Protein AF-A0A6C0LWS4-F1 (afdb_monomer)

Mean predicted aligned error: 14.61 Å

pLDDT: mean 80.43, std 16.66, range [36.34, 97.62]

Nearest PDB structures (foldseek):
  2x1g-ass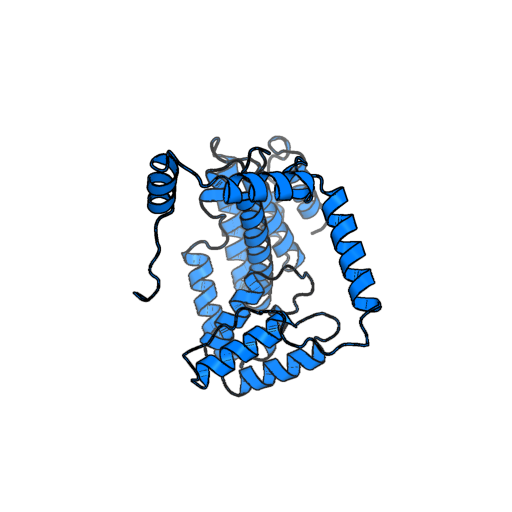embly2_G  TM=4.710E-01  e=1.062E+00  Drosophila melanogaster
  5fur-assembly1_J  TM=4.228E-01  e=1.503E+00  Homo sapiens
  8whj-assembly1_A  TM=4.059E-01  e=3.159E+00  Homo sapiens
  2xwu-assembly1_B  TM=3.149E-01  e=1.116E+00  Homo sapiens

Organism: NCBI:txid1070528

Secondary structure (DSSP, 8-state):
--TT-----HHHHHHHHHT-----HHHHHHHHHHHHH-GGGTS---HHHHHHHHHHHHHHHHH--S-----------------HHHHHHHHHHHHHHH--TTTHHHHHHHHHHHHHH--SHHHHHHHHHHHHH---TT-TTGGGGGGS-HHHHHHHHHHHHHHHHHTTTTSPPHHHHHS-TTS-SS-HHHHHHHHHHHHHHHHHHHHHHHH-GGGHHHHHHHHHHHHHHHHT-TTS-THHHHHHHHHHHHHHHHS--HHHHHHHHTS-GGGS-HHHHHHHHHHHHH-

Radius of gyration: 26.63 Å; Cα contacts (8 Å, |Δi|>4): 154; chains: 1; bounding box: 54×74×65 Å

Structure (mmCIF, N/CA/C/O backbone):
data_AF-A0A6C0LWS4-F1
#
_entry.id   AF-A0A6C0LWS4-F1
#
loop_
_atom_site.group_PDB
_atom_site.id
_atom_site.type_symbol
_atom_site.label_atom_id
_atom_site.label_alt_id
_atom_site.label_comp_id
_atom_site.label_asym_id
_atom_site.label_entity_id
_atom_site.label_seq_id
_atom_site.pdbx_PDB_ins_code
_atom_site.Cartn_x
_atom_site.Cartn_y
_atom_site.Cartn_z
_atom_site.occupancy
_atom_site.B_iso_or_equiv
_atom_site.auth_seq_id
_atom_site.auth_comp_id
_atom_site.auth_asym_id
_atom_site.auth_atom_id
_atom_site.pdbx_PDB_model_num
ATOM 1 N N . MET A 1 1 ? 28.295 12.069 -0.844 1.00 36.34 1 MET A N 1
ATOM 2 C CA . MET A 1 1 ? 27.896 13.451 -0.515 1.00 36.34 1 MET A CA 1
ATOM 3 C C . MET A 1 1 ? 28.370 14.307 -1.673 1.00 36.34 1 MET A C 1
ATOM 5 O O . MET A 1 1 ? 29.566 14.350 -1.913 1.00 36.34 1 MET A O 1
ATOM 9 N N . ASP A 1 2 ? 27.444 14.826 -2.479 1.00 37.41 2 ASP A N 1
ATOM 10 C CA . ASP A 1 2 ? 27.763 15.564 -3.707 1.00 37.41 2 ASP A CA 1
ATOM 11 C C . ASP A 1 2 ? 28.068 17.036 -3.395 1.00 37.41 2 ASP A C 1
ATOM 13 O O . ASP A 1 2 ? 27.168 17.875 -3.331 1.00 37.41 2 ASP A O 1
ATOM 17 N N . ASP A 1 3 ? 29.353 17.361 -3.262 1.00 47.09 3 ASP A N 1
ATOM 18 C CA . ASP A 1 3 ? 29.882 18.722 -3.068 1.00 47.09 3 ASP A CA 1
ATOM 19 C C . ASP A 1 3 ? 29.901 19.570 -4.361 1.00 47.09 3 ASP A C 1
ATOM 21 O O . ASP A 1 3 ? 30.793 20.384 -4.588 1.00 47.09 3 ASP A O 1
ATOM 25 N N . LYS A 1 4 ? 28.915 19.405 -5.253 1.00 51.88 4 LYS A N 1
ATOM 26 C CA . LYS A 1 4 ? 28.850 20.146 -6.534 1.00 51.88 4 LYS A CA 1
ATOM 27 C C . LYS A 1 4 ? 27.722 21.168 -6.636 1.00 51.88 4 LYS A C 1
ATOM 29 O O . LYS A 1 4 ? 27.503 21.728 -7.708 1.00 51.88 4 LYS A O 1
ATOM 34 N N . VAL A 1 5 ? 27.024 21.462 -5.540 1.00 42.59 5 VAL A N 1
ATOM 35 C CA . VAL A 1 5 ? 26.003 22.519 -5.512 1.00 42.59 5 VAL A CA 1
ATOM 36 C C . VAL A 1 5 ? 26.388 23.575 -4.484 1.00 42.59 5 VAL A C 1
ATOM 38 O O . VAL A 1 5 ? 26.171 23.402 -3.287 1.00 42.59 5 VAL A O 1
ATOM 41 N N . ILE A 1 6 ? 26.926 24.701 -4.959 1.00 52.12 6 ILE A N 1
ATOM 42 C CA . ILE A 1 6 ? 27.143 25.886 -4.122 1.00 52.12 6 ILE A CA 1
ATOM 43 C C . ILE A 1 6 ? 25.769 26.485 -3.807 1.00 52.12 6 ILE A C 1
ATOM 45 O O . ILE A 1 6 ? 25.168 27.184 -4.623 1.00 52.12 6 ILE A O 1
ATOM 49 N N . LYS A 1 7 ? 25.245 26.192 -2.615 1.00 49.97 7 LYS A N 1
ATOM 50 C CA . LYS A 1 7 ? 24.035 26.833 -2.094 1.00 49.97 7 LYS A CA 1
ATOM 51 C C . LYS A 1 7 ? 24.410 28.198 -1.523 1.00 49.97 7 LYS A C 1
ATOM 53 O O . LYS A 1 7 ? 24.936 28.291 -0.419 1.00 49.97 7 LYS A O 1
ATOM 58 N N . ILE A 1 8 ? 24.137 29.265 -2.270 1.00 58.41 8 ILE A N 1
ATOM 59 C CA . ILE A 1 8 ? 24.268 30.631 -1.750 1.00 58.41 8 ILE A CA 1
ATOM 60 C C . ILE A 1 8 ? 23.041 30.921 -0.883 1.00 58.41 8 ILE A C 1
ATOM 62 O O . ILE A 1 8 ? 21.908 30.887 -1.363 1.00 58.41 8 ILE A O 1
ATOM 66 N N . HIS A 1 9 ? 23.265 31.183 0.402 1.00 60.44 9 HIS A N 1
ATOM 67 C CA . HIS A 1 9 ? 22.193 31.426 1.361 1.00 60.44 9 HIS A CA 1
ATOM 68 C C . HIS A 1 9 ? 21.488 32.764 1.077 1.00 60.44 9 HIS A C 1
ATOM 70 O O . HIS A 1 9 ? 22.143 33.776 0.815 1.00 60.44 9 HIS A O 1
ATOM 76 N N . LEU A 1 10 ? 20.153 32.790 1.166 1.00 60.97 10 LEU A N 1
ATOM 77 C CA . LEU A 1 10 ? 19.321 33.968 0.863 1.00 60.97 10 LEU A CA 1
ATOM 78 C C . LEU A 1 10 ? 19.723 35.207 1.685 1.00 60.97 10 LEU A C 1
ATOM 80 O O . LEU A 1 10 ? 19.629 36.338 1.210 1.00 60.97 10 LEU A O 1
ATOM 84 N N . SER A 1 11 ? 20.240 34.990 2.896 1.00 68.94 11 SER A N 1
ATOM 85 C CA . SER A 1 11 ? 20.738 36.052 3.778 1.00 68.94 11 SER A CA 1
ATOM 86 C C . SER A 1 11 ? 21.857 36.892 3.152 1.00 68.94 11 SER A C 1
ATOM 88 O O . SER A 1 11 ? 21.947 38.082 3.435 1.00 68.94 11 SER A O 1
ATOM 90 N N . ILE A 1 12 ? 22.671 36.319 2.258 1.00 68.94 12 ILE A N 1
ATOM 91 C CA . ILE A 1 12 ? 23.743 37.043 1.557 1.00 68.94 12 ILE A CA 1
ATOM 92 C C . ILE A 1 12 ? 23.147 38.090 0.606 1.00 68.94 12 ILE A C 1
ATOM 94 O O . ILE A 1 12 ? 23.658 39.208 0.504 1.00 68.94 12 ILE A O 1
ATOM 98 N N . PHE A 1 13 ? 22.038 37.756 -0.056 1.00 62.34 13 PHE A N 1
ATOM 99 C CA . PHE A 1 13 ? 21.321 38.685 -0.928 1.00 62.34 13 PHE A CA 1
ATOM 100 C C . PHE A 1 13 ? 20.565 39.741 -0.125 1.00 62.34 13 PHE A C 1
ATOM 102 O O . PHE A 1 13 ? 20.633 40.915 -0.476 1.00 62.34 13 PHE A O 1
ATOM 109 N N . LEU A 1 14 ? 19.917 39.350 0.977 1.00 61.91 14 LEU A N 1
ATOM 110 C CA . LEU A 1 14 ? 19.209 40.275 1.867 1.00 61.91 14 LEU A CA 1
ATOM 111 C C . LEU A 1 14 ? 20.153 41.303 2.502 1.00 61.91 14 LEU A C 1
ATOM 113 O O . LEU A 1 14 ? 19.836 42.486 2.513 1.00 61.91 14 LEU A O 1
ATOM 117 N N . ASN A 1 15 ? 21.347 40.892 2.939 1.00 66.88 15 ASN A N 1
ATOM 118 C CA . ASN A 1 15 ? 22.339 41.821 3.486 1.00 66.88 15 ASN A CA 1
ATOM 119 C C . ASN A 1 15 ? 22.863 42.808 2.435 1.00 66.88 15 ASN A C 1
ATOM 121 O O . ASN A 1 15 ? 23.033 43.987 2.734 1.00 66.88 15 ASN A O 1
ATOM 125 N N . ARG A 1 16 ? 23.088 42.367 1.189 1.00 63.41 16 ARG A N 1
ATOM 126 C CA . ARG A 1 16 ? 23.457 43.286 0.096 1.00 63.41 16 ARG A CA 1
ATOM 127 C C . ARG A 1 16 ? 22.312 44.213 -0.302 1.00 63.41 16 ARG A C 1
ATOM 129 O O . ARG A 1 16 ? 22.563 45.358 -0.656 1.00 63.41 16 ARG A O 1
ATOM 136 N N . TYR A 1 17 ? 21.078 43.725 -0.252 1.00 61.09 17 TYR A N 1
ATOM 137 C CA . TYR A 1 17 ? 19.884 44.503 -0.561 1.00 61.09 17 TYR A CA 1
ATOM 138 C C . TYR A 1 17 ? 19.636 45.592 0.491 1.00 61.09 17 TYR A C 1
ATOM 140 O O . TYR A 1 17 ? 19.449 46.748 0.132 1.00 61.09 17 TYR A O 1
ATOM 148 N N . ASN A 1 18 ? 19.738 45.251 1.778 1.00 64.88 18 ASN A N 1
ATOM 149 C CA . ASN A 1 18 ? 19.535 46.186 2.888 1.00 64.88 18 ASN A CA 1
ATOM 150 C C . ASN A 1 18 ? 20.635 47.260 2.992 1.00 64.88 18 ASN A C 1
ATOM 152 O O . ASN A 1 18 ? 20.385 48.328 3.542 1.00 64.88 18 ASN A O 1
ATOM 156 N N . ASN A 1 19 ? 21.828 47.003 2.443 1.00 60.72 19 ASN A N 1
ATOM 157 C CA . ASN A 1 19 ? 22.957 47.943 2.460 1.00 60.72 19 ASN A CA 1
ATOM 158 C C . ASN A 1 19 ? 23.056 48.833 1.202 1.00 60.72 19 ASN A C 1
ATOM 160 O O . ASN A 1 19 ? 23.944 49.681 1.127 1.00 60.72 19 ASN A O 1
ATOM 164 N N . ASN A 1 20 ? 22.172 48.669 0.211 1.00 58.62 20 ASN A N 1
ATOM 165 C CA . ASN A 1 20 ? 22.153 49.496 -0.999 1.00 58.62 20 ASN A CA 1
ATOM 166 C C . ASN A 1 20 ? 21.216 50.698 -0.820 1.00 58.62 20 ASN A C 1
ATOM 168 O O . ASN A 1 20 ? 20.016 50.604 -1.059 1.00 58.62 20 ASN A O 1
ATOM 172 N N . ILE A 1 21 ? 21.781 51.843 -0.431 1.00 59.44 21 ILE A N 1
ATOM 173 C CA . ILE A 1 21 ? 21.024 53.089 -0.211 1.00 59.44 21 ILE A CA 1
ATOM 174 C C . ILE A 1 21 ? 20.764 53.851 -1.529 1.00 59.44 21 ILE A C 1
ATOM 176 O O . ILE A 1 21 ? 19.824 54.631 -1.608 1.00 59.44 21 ILE A O 1
ATOM 180 N N . ASN A 1 22 ? 21.517 53.572 -2.601 1.00 66.25 22 ASN A N 1
ATOM 181 C CA . ASN A 1 22 ? 21.343 54.217 -3.909 1.00 66.25 22 ASN A CA 1
ATOM 182 C C . ASN A 1 22 ? 21.011 53.192 -4.996 1.00 66.25 22 ASN A C 1
ATOM 184 O O . ASN A 1 22 ? 21.900 52.624 -5.633 1.00 66.25 22 ASN A O 1
ATOM 188 N N . ILE A 1 23 ? 19.717 52.960 -5.219 1.00 67.88 23 ILE A N 1
ATOM 189 C CA . ILE A 1 23 ? 19.238 52.191 -6.370 1.00 67.88 23 ILE A CA 1
ATOM 190 C C . ILE A 1 23 ? 19.210 53.134 -7.584 1.00 67.88 23 ILE A C 1
ATOM 192 O O . ILE A 1 23 ? 18.564 54.179 -7.513 1.00 67.88 23 ILE A O 1
ATOM 196 N N . PRO A 1 24 ? 19.874 52.790 -8.703 1.00 77.19 24 PRO A N 1
ATOM 197 C CA . PRO A 1 24 ? 19.842 53.592 -9.920 1.00 77.19 24 PRO A CA 1
ATOM 198 C C . PRO A 1 24 ? 18.415 53.864 -10.412 1.00 77.19 24 PRO A C 1
ATOM 200 O O . PRO A 1 24 ? 17.576 52.963 -10.486 1.00 77.19 24 PRO A O 1
ATOM 203 N N . GLU A 1 25 ? 18.153 55.110 -10.797 1.00 75.69 25 GLU A N 1
ATOM 204 C CA . GLU A 1 25 ? 16.813 55.603 -11.137 1.00 75.69 25 GLU A CA 1
ATOM 205 C C . GLU A 1 25 ? 16.196 54.870 -12.340 1.00 75.69 25 GLU A C 1
ATOM 207 O O . GLU A 1 25 ? 14.996 54.616 -12.391 1.00 75.69 25 GLU A O 1
ATOM 212 N N . ASN A 1 26 ? 17.028 54.396 -13.270 1.00 75.75 26 ASN A N 1
ATOM 213 C CA . ASN A 1 26 ? 16.593 53.552 -14.384 1.00 75.75 26 ASN A CA 1
ATOM 214 C C . ASN A 1 26 ? 16.014 52.195 -13.933 1.00 75.75 26 ASN A C 1
ATOM 216 O O . ASN A 1 26 ? 15.109 51.674 -14.586 1.00 75.75 26 ASN A O 1
ATOM 220 N N . ILE A 1 27 ? 16.500 51.622 -12.828 1.00 71.56 27 ILE A N 1
ATOM 221 C CA . ILE A 1 27 ? 15.983 50.371 -12.259 1.00 71.56 27 ILE A CA 1
ATOM 222 C C . ILE A 1 27 ? 14.663 50.634 -11.535 1.00 71.56 27 ILE A C 1
ATOM 224 O O . ILE A 1 27 ? 13.722 49.858 -11.707 1.00 71.56 27 ILE A O 1
ATOM 228 N N . ILE A 1 28 ? 14.560 51.747 -10.802 1.00 75.94 28 ILE A N 1
ATOM 229 C CA . ILE A 1 28 ? 13.315 52.177 -10.147 1.00 75.94 28 ILE A CA 1
ATOM 230 C C . ILE A 1 28 ? 12.226 52.411 -11.200 1.00 75.94 28 ILE A C 1
ATOM 232 O O . ILE A 1 28 ? 11.152 51.815 -11.126 1.00 75.94 28 ILE A O 1
ATOM 236 N N . ASN A 1 29 ? 12.542 53.169 -12.251 1.00 80.31 29 ASN A N 1
ATOM 237 C CA . ASN A 1 29 ? 11.620 53.457 -13.348 1.00 80.31 29 ASN A CA 1
ATOM 238 C C . ASN A 1 29 ? 11.181 52.182 -14.078 1.00 80.31 29 ASN A C 1
ATOM 240 O O . ASN A 1 29 ? 10.016 52.040 -14.452 1.00 80.31 29 ASN A O 1
ATOM 244 N N . LYS A 1 30 ? 12.084 51.207 -14.238 1.00 77.56 30 LYS A N 1
ATOM 245 C CA . LYS A 1 30 ? 11.749 49.910 -14.834 1.00 77.56 30 LYS A CA 1
ATOM 246 C C . LYS A 1 30 ? 10.867 49.060 -13.918 1.00 77.56 30 LYS A C 1
ATOM 248 O O . LYS A 1 30 ? 9.957 48.397 -14.412 1.00 77.56 30 LYS A O 1
ATOM 253 N N . ALA A 1 31 ? 11.090 49.093 -12.605 1.00 71.69 31 ALA A N 1
ATOM 254 C CA . ALA A 1 31 ? 10.252 48.405 -11.628 1.00 71.69 31 ALA A CA 1
ATOM 255 C C . ALA A 1 31 ? 8.841 49.013 -11.560 1.00 71.69 31 ALA A C 1
ATOM 257 O O . ALA A 1 31 ? 7.855 48.275 -11.576 1.00 71.69 31 ALA A O 1
ATOM 258 N N . GLU A 1 32 ? 8.724 50.344 -11.571 1.00 76.56 32 GLU A N 1
ATOM 259 C CA . GLU A 1 32 ? 7.432 51.029 -11.656 1.00 76.56 32 GLU A CA 1
ATOM 260 C C . GLU A 1 32 ? 6.705 50.741 -12.965 1.00 76.56 32 GLU A C 1
ATOM 262 O O . GLU A 1 32 ? 5.506 50.460 -12.957 1.00 76.56 32 GLU A O 1
ATOM 267 N N . HIS A 1 33 ? 7.425 50.774 -14.088 1.00 78.62 33 HIS A N 1
ATOM 268 C CA . HIS A 1 33 ? 6.867 50.413 -15.382 1.00 78.62 33 HIS A CA 1
ATOM 269 C C . HIS A 1 33 ? 6.311 48.987 -15.346 1.00 78.62 33 HIS A C 1
ATOM 271 O O . HIS A 1 33 ? 5.173 48.773 -15.755 1.00 78.62 33 HIS A O 1
ATOM 277 N N . LEU A 1 34 ? 7.065 48.020 -14.809 1.00 72.31 34 LEU A N 1
ATOM 278 C CA . LEU A 1 34 ? 6.615 46.633 -14.650 1.00 72.31 34 LEU A CA 1
ATOM 279 C C . LEU A 1 34 ? 5.408 46.515 -13.712 1.00 72.31 34 LEU A C 1
ATOM 281 O O . LEU A 1 34 ? 4.479 45.783 -14.036 1.00 72.31 34 LEU A O 1
ATOM 285 N N . ARG A 1 35 ? 5.356 47.264 -12.603 1.00 70.75 35 ARG A N 1
ATOM 286 C CA . ARG A 1 35 ? 4.159 47.322 -11.744 1.00 70.75 35 ARG A CA 1
ATOM 287 C C . ARG A 1 35 ? 2.946 47.880 -12.483 1.00 70.75 35 ARG A C 1
ATOM 289 O O . ARG A 1 35 ? 1.850 47.367 -12.303 1.00 70.75 35 ARG A O 1
ATOM 296 N N . LYS A 1 36 ? 3.115 48.909 -13.315 1.00 71.12 36 LYS A N 1
ATOM 297 C CA . LYS A 1 36 ? 2.013 49.537 -14.066 1.00 71.12 36 LYS A CA 1
ATOM 298 C C . LYS A 1 36 ? 1.545 48.694 -15.259 1.00 71.12 36 LYS A C 1
ATOM 300 O O . LYS A 1 36 ? 0.363 48.716 -15.576 1.00 71.12 36 LYS A O 1
ATOM 305 N N . THR A 1 37 ? 2.441 47.945 -15.903 1.00 68.88 37 THR A N 1
ATOM 306 C CA . THR A 1 37 ? 2.130 47.158 -17.116 1.00 68.88 37 THR A CA 1
ATOM 307 C C . THR A 1 37 ? 1.780 45.697 -16.843 1.00 68.88 37 THR A C 1
ATOM 309 O O . THR A 1 37 ? 1.022 45.098 -17.606 1.00 68.88 37 THR A O 1
ATOM 312 N N . CYS A 1 38 ? 2.282 45.102 -15.760 1.00 61.12 38 CYS A N 1
ATOM 313 C CA . CYS A 1 38 ? 2.055 43.696 -15.440 1.00 61.12 38 CYS A CA 1
ATOM 314 C C . CYS A 1 38 ? 1.149 43.551 -14.209 1.00 61.12 38 CYS A C 1
ATOM 316 O O . CYS A 1 38 ? 1.617 43.559 -13.070 1.00 61.12 38 CYS A O 1
ATOM 318 N N . ASN A 1 39 ? -0.146 43.301 -14.441 1.00 57.62 39 ASN A N 1
ATOM 319 C CA . ASN A 1 39 ? -1.162 43.134 -13.385 1.00 57.62 39 ASN A CA 1
ATOM 320 C C . ASN A 1 39 ? -0.816 42.078 -12.318 1.00 57.62 39 ASN A C 1
ATOM 322 O O . ASN A 1 39 ? -1.296 42.173 -11.193 1.00 57.62 39 ASN A O 1
ATOM 326 N N . CYS A 1 40 ? 0.046 41.103 -12.630 1.00 52.59 40 CYS A N 1
ATOM 327 C CA . CYS A 1 40 ? 0.494 40.086 -11.673 1.00 52.59 40 CYS A CA 1
ATOM 328 C C . CYS A 1 40 ? 1.310 40.635 -10.492 1.00 52.59 40 CYS A C 1
ATOM 330 O O . CYS A 1 40 ? 1.503 39.903 -9.529 1.00 52.59 40 CYS A O 1
ATOM 332 N N . PHE A 1 41 ? 1.784 41.884 -10.557 1.00 55.69 41 PHE A N 1
ATOM 333 C CA . PHE A 1 41 ? 2.458 42.555 -9.441 1.00 55.69 41 PHE A CA 1
ATOM 334 C C . PHE A 1 41 ? 1.529 43.454 -8.610 1.00 55.69 41 PHE A C 1
ATOM 336 O O . PHE A 1 41 ? 1.957 43.935 -7.565 1.00 55.69 41 PHE A O 1
ATOM 343 N N . ASN A 1 42 ? 0.280 43.671 -9.046 1.00 56.66 42 ASN A N 1
ATOM 344 C CA . ASN A 1 42 ? -0.680 44.538 -8.350 1.00 56.66 42 ASN A CA 1
ATOM 345 C C . ASN A 1 42 ? -1.900 43.794 -7.789 1.00 56.66 42 ASN A C 1
ATOM 347 O O . ASN A 1 42 ? -2.517 44.284 -6.849 1.00 56.66 42 ASN A O 1
ATOM 351 N N . SER A 1 43 ? -2.286 42.641 -8.340 1.00 49.19 43 SER A N 1
ATOM 352 C CA . SER A 1 43 ? -3.456 41.909 -7.848 1.00 49.19 43 SER A CA 1
ATOM 353 C C . SER A 1 43 ? -3.067 40.935 -6.736 1.00 49.19 43 SER A C 1
ATOM 355 O O . SER A 1 43 ? -2.293 40.005 -6.978 1.00 49.19 43 SER A O 1
ATOM 357 N N . LEU A 1 44 ? -3.668 41.094 -5.551 1.00 54.03 44 LEU A N 1
ATOM 358 C CA . LEU A 1 44 ? -3.863 39.982 -4.618 1.00 54.03 44 LEU A CA 1
ATOM 359 C C . LEU A 1 44 ? -4.396 38.778 -5.411 1.00 54.03 44 LEU A C 1
ATOM 361 O O . LEU A 1 44 ? -5.263 38.928 -6.268 1.00 54.03 44 LEU A O 1
ATOM 365 N N . TYR A 1 45 ? -3.793 37.618 -5.173 1.00 49.94 45 TYR A N 1
ATOM 366 C CA . TYR A 1 45 ? -4.003 36.364 -5.893 1.00 49.94 45 TYR A CA 1
ATOM 367 C C . TYR A 1 45 ? -5.487 36.095 -6.221 1.00 49.94 45 TYR A C 1
ATOM 369 O O . TYR A 1 45 ? -6.263 35.770 -5.327 1.00 49.94 45 TYR A O 1
ATOM 377 N N . ASP A 1 46 ? -5.868 36.196 -7.503 1.00 54.50 46 ASP A N 1
ATOM 378 C CA . ASP A 1 46 ? -7.197 35.809 -7.997 1.00 54.50 46 ASP A CA 1
ATOM 379 C C . ASP A 1 46 ? -7.092 34.528 -8.856 1.00 54.50 46 ASP A C 1
ATOM 381 O O . ASP A 1 46 ? -6.566 34.560 -9.982 1.00 54.50 46 ASP A O 1
ATOM 385 N N . PRO A 1 47 ? -7.593 33.380 -8.358 1.00 53.12 47 PRO A N 1
ATOM 386 C CA . PRO A 1 47 ? -7.625 32.110 -9.085 1.00 53.12 47 PRO A CA 1
ATOM 387 C C . PRO A 1 47 ? -8.292 32.198 -10.466 1.00 53.12 47 PRO A C 1
ATOM 389 O O . PRO A 1 47 ? -7.917 31.455 -11.382 1.00 53.12 47 PRO A O 1
ATOM 392 N N . LYS A 1 48 ? -9.250 33.116 -10.646 1.00 57.91 48 LYS A N 1
ATOM 393 C CA . LYS A 1 48 ? -10.005 33.289 -11.894 1.00 57.91 48 LYS A CA 1
ATOM 394 C C . LYS A 1 48 ? -9.111 33.819 -13.021 1.00 57.91 48 LYS A C 1
ATOM 396 O O . LYS A 1 48 ? -9.168 33.325 -14.148 1.00 57.91 48 LYS A O 1
ATOM 401 N N . MET A 1 49 ? -8.174 34.706 -12.686 1.00 56.78 49 MET A N 1
ATOM 402 C CA . MET A 1 49 ? -7.224 35.299 -13.632 1.00 56.78 49 MET A CA 1
ATOM 403 C C . MET A 1 49 ? -6.172 34.287 -14.135 1.00 56.78 49 MET A C 1
ATOM 405 O O . MET A 1 49 ? -5.742 34.341 -15.291 1.00 56.78 49 MET A O 1
ATOM 409 N N . ILE A 1 50 ? -5.770 33.311 -13.306 1.00 58.16 50 ILE A N 1
ATOM 410 C CA . ILE A 1 50 ? -4.885 32.209 -13.737 1.00 58.16 50 ILE A CA 1
ATOM 411 C C . ILE A 1 50 ? -5.609 31.268 -14.703 1.00 58.16 50 ILE A C 1
ATOM 413 O O . ILE A 1 50 ? -5.000 30.770 -15.657 1.00 58.16 50 ILE A O 1
ATOM 417 N N . TRP A 1 51 ? -6.897 31.017 -14.471 1.00 58.72 51 TRP A N 1
ATOM 418 C CA . TRP A 1 51 ? -7.697 30.165 -15.343 1.00 58.72 51 TRP A CA 1
ATOM 419 C C . TRP A 1 51 ? -7.887 30.799 -16.729 1.00 58.72 51 TRP A C 1
ATOM 421 O O . TRP A 1 51 ? -7.644 30.136 -17.741 1.00 58.72 51 TRP A O 1
ATOM 431 N N . GLU A 1 52 ? -8.169 32.102 -16.785 1.00 57.56 52 GLU A N 1
ATOM 432 C CA . GLU A 1 52 ? -8.240 32.859 -18.041 1.00 57.56 52 GLU A CA 1
ATOM 433 C C . GLU A 1 52 ? -6.890 32.922 -18.771 1.00 57.56 52 GLU A C 1
ATOM 435 O O . GLU A 1 52 ? -6.834 32.667 -19.976 1.00 57.56 52 GLU A O 1
ATOM 440 N N . LYS A 1 53 ? -5.770 33.127 -18.057 1.00 56.75 53 LYS A N 1
ATOM 441 C CA . LYS A 1 53 ? -4.423 33.027 -18.655 1.00 56.75 53 LYS A CA 1
ATOM 442 C C . LYS A 1 53 ? -4.143 31.638 -19.235 1.00 56.75 53 LYS A C 1
ATOM 444 O O . LYS A 1 53 ? -3.583 31.536 -20.327 1.00 56.75 53 LYS A O 1
ATOM 449 N N . LYS A 1 54 ? -4.536 30.555 -18.552 1.00 60.28 54 LYS A N 1
ATOM 450 C CA . LYS A 1 54 ? -4.381 29.179 -19.070 1.00 60.28 54 LYS A CA 1
ATOM 451 C C . LYS A 1 54 ? -5.220 28.938 -20.329 1.00 60.28 54 LYS A C 1
ATOM 453 O O . LYS A 1 54 ? -4.766 28.221 -21.222 1.00 60.28 54 LYS A O 1
ATOM 458 N N . LEU A 1 55 ? -6.409 29.532 -20.417 1.00 64.88 55 LEU A N 1
ATOM 459 C CA . LEU A 1 55 ? -7.259 29.497 -21.610 1.00 64.88 55 LEU A CA 1
ATOM 460 C C . LEU A 1 55 ? -6.652 30.284 -22.777 1.00 64.88 55 LEU A C 1
ATOM 462 O O . LEU A 1 55 ? -6.632 29.778 -23.900 1.00 64.88 55 LEU A O 1
ATOM 466 N N . PHE A 1 56 ? -6.091 31.465 -22.512 1.00 55.75 56 PHE A N 1
ATOM 467 C CA . PHE A 1 56 ? -5.446 32.297 -23.530 1.00 55.75 56 PHE A CA 1
ATOM 468 C C . PHE A 1 56 ? -4.209 31.608 -24.134 1.00 55.75 56 PHE A C 1
ATOM 470 O O . PHE A 1 56 ? -4.108 31.462 -25.351 1.00 55.75 56 PHE A O 1
ATOM 477 N N . TYR A 1 57 ? -3.344 31.030 -23.290 1.00 53.44 57 TYR A N 1
ATOM 478 C CA . TYR A 1 57 ? -2.179 30.250 -23.735 1.00 53.44 57 TYR A CA 1
ATOM 479 C C . TYR A 1 57 ? -2.541 28.981 -24.530 1.00 53.44 57 TYR A C 1
ATOM 481 O O . TYR A 1 57 ? -1.729 28.486 -25.317 1.00 53.44 57 TYR A O 1
ATOM 489 N N . ARG A 1 58 ? -3.741 28.416 -24.331 1.00 55.00 58 ARG A N 1
ATOM 490 C CA . ARG A 1 58 ? -4.249 27.301 -25.151 1.00 55.00 58 ARG A CA 1
ATOM 491 C C . ARG A 1 58 ? -4.740 27.775 -26.523 1.00 55.00 58 ARG A C 1
ATOM 493 O O . ARG A 1 58 ? -4.518 27.066 -27.504 1.00 55.00 58 ARG A O 1
ATOM 500 N N . LYS A 1 59 ? -5.347 28.964 -26.608 1.00 51.44 59 LYS A N 1
ATOM 501 C CA . LYS A 1 59 ? -5.779 29.564 -27.881 1.00 51.44 59 LYS A CA 1
ATOM 502 C C . LYS A 1 59 ? -4.590 29.984 -28.754 1.00 51.44 59 LYS A C 1
ATOM 504 O O . LYS A 1 59 ? -4.570 29.621 -29.924 1.00 51.44 59 LYS A O 1
ATOM 509 N N . GLU A 1 60 ? -3.554 30.613 -28.196 1.00 49.53 60 GLU A N 1
ATOM 510 C CA . GLU A 1 60 ? -2.348 30.988 -28.966 1.00 49.53 60 GLU A CA 1
ATOM 511 C C . GLU A 1 60 ? -1.581 29.779 -29.523 1.00 49.53 60 GLU A C 1
ATOM 513 O O . GLU A 1 60 ? -1.118 29.804 -30.662 1.00 49.53 60 GLU A O 1
ATOM 518 N N . LYS A 1 61 ? -1.518 28.668 -28.775 1.00 48.44 61 LYS A N 1
ATOM 519 C CA . LYS A 1 61 ? -0.925 27.414 -29.278 1.00 48.44 61 LYS A CA 1
ATOM 520 C C . LYS A 1 61 ? -1.661 26.821 -30.480 1.00 48.44 61 LYS A C 1
ATOM 522 O O . LYS A 1 61 ? -1.058 26.046 -31.210 1.00 48.44 61 LYS A O 1
ATOM 527 N N . SER A 1 62 ? -2.932 27.165 -30.668 1.00 46.47 62 SER A N 1
ATOM 528 C CA . SER A 1 62 ? -3.744 26.673 -31.785 1.00 46.47 62 SER A CA 1
ATOM 529 C C . SER A 1 62 ? -3.648 27.586 -33.018 1.00 46.47 62 SER A C 1
ATOM 531 O O . SER A 1 62 ? -3.998 27.160 -34.112 1.00 46.47 62 SER A O 1
ATOM 533 N N . GLY A 1 63 ? -3.151 28.822 -32.855 1.00 42.75 63 GLY A N 1
ATOM 534 C CA . GLY A 1 63 ? -2.970 29.806 -33.932 1.00 42.75 63 GLY A CA 1
ATOM 535 C C . GLY A 1 63 ? -1.542 29.913 -34.488 1.00 42.75 63 GLY A C 1
ATOM 536 O O . GLY A 1 63 ? -1.354 30.481 -35.557 1.00 42.75 63 GLY A O 1
ATOM 537 N N . MET A 1 64 ? -0.529 29.351 -33.816 1.00 40.97 64 MET A N 1
ATOM 538 C CA . MET A 1 64 ? 0.877 29.372 -34.264 1.00 40.97 64 MET A CA 1
ATOM 539 C C . MET A 1 64 ? 1.322 28.057 -34.931 1.00 40.97 64 MET A C 1
ATOM 541 O O . MET A 1 64 ? 2.384 27.526 -34.616 1.00 40.97 64 MET A O 1
ATOM 545 N N . ASN A 1 65 ? 0.559 27.548 -35.900 1.00 42.16 65 ASN A N 1
ATOM 546 C CA . ASN A 1 65 ? 1.004 26.449 -36.778 1.00 42.16 65 ASN A CA 1
ATOM 547 C C . ASN A 1 65 ? 1.910 26.926 -37.938 1.00 42.16 65 ASN A C 1
ATOM 549 O O . ASN A 1 65 ? 1.954 26.292 -38.987 1.00 42.16 65 ASN A O 1
ATOM 553 N N . GLY A 1 66 ? 2.629 28.045 -37.775 1.00 42.62 66 GLY A N 1
ATOM 554 C CA . GLY A 1 66 ? 3.379 28.676 -38.870 1.00 42.62 66 GLY A CA 1
ATOM 555 C C . GLY A 1 66 ? 4.855 28.988 -38.622 1.00 42.62 66 GLY A C 1
ATOM 556 O O . GLY A 1 66 ? 5.571 29.198 -39.593 1.00 42.62 66 GLY A O 1
ATOM 557 N N . LEU A 1 67 ? 5.356 29.014 -37.381 1.00 36.75 67 LEU A N 1
ATOM 558 C CA . LEU A 1 67 ? 6.759 29.373 -37.132 1.00 36.75 67 LEU A CA 1
ATOM 559 C C . LEU A 1 67 ? 7.461 28.388 -36.193 1.00 36.75 67 LEU A C 1
ATOM 561 O O . LEU A 1 67 ? 7.219 28.352 -34.985 1.00 36.75 67 LEU A O 1
ATOM 565 N N . ASN A 1 68 ? 8.396 27.641 -36.785 1.00 43.25 68 ASN A N 1
ATOM 566 C CA . ASN A 1 68 ? 9.457 26.889 -36.124 1.00 43.25 68 ASN A CA 1
ATOM 567 C C . ASN A 1 68 ? 10.169 27.750 -35.067 1.00 43.25 68 ASN A C 1
ATOM 569 O O . ASN A 1 68 ? 11.083 28.509 -35.374 1.00 43.25 68 ASN A O 1
ATOM 573 N N . THR A 1 69 ? 9.793 27.595 -33.800 1.00 38.91 69 THR A N 1
ATOM 574 C CA . THR A 1 69 ? 10.566 28.083 -32.648 1.00 38.91 69 THR A CA 1
ATOM 575 C C . THR A 1 69 ? 10.807 26.911 -31.702 1.00 38.91 69 THR A C 1
ATOM 577 O O . THR A 1 69 ? 10.192 26.760 -30.649 1.00 38.91 69 THR A O 1
ATOM 580 N N . ASN A 1 70 ? 11.715 26.029 -32.121 1.00 43.41 70 ASN A N 1
ATOM 581 C CA . ASN A 1 70 ? 12.040 24.780 -31.428 1.00 43.41 70 ASN A CA 1
ATOM 582 C C . ASN A 1 70 ? 12.844 24.932 -30.129 1.00 43.41 70 ASN A C 1
ATOM 584 O O . ASN A 1 70 ? 13.163 23.925 -29.513 1.00 43.41 70 ASN A O 1
ATOM 588 N N . ASN A 1 71 ? 13.123 26.142 -29.644 1.00 46.16 71 ASN A N 1
ATOM 589 C CA . ASN A 1 71 ? 13.910 26.332 -28.425 1.00 46.16 71 ASN A CA 1
ATOM 590 C C . ASN A 1 71 ? 13.133 27.125 -27.375 1.00 46.16 71 ASN A C 1
ATOM 592 O O . ASN A 1 71 ? 13.447 28.267 -27.053 1.00 46.16 71 ASN A O 1
ATOM 596 N N . LYS A 1 72 ? 12.120 26.487 -26.780 1.00 48.59 72 LYS A N 1
ATOM 597 C CA . LYS A 1 72 ? 11.727 26.854 -25.413 1.00 48.59 72 LYS A CA 1
ATOM 598 C C . LYS A 1 72 ? 12.807 26.297 -24.502 1.00 48.59 72 LYS A C 1
ATOM 6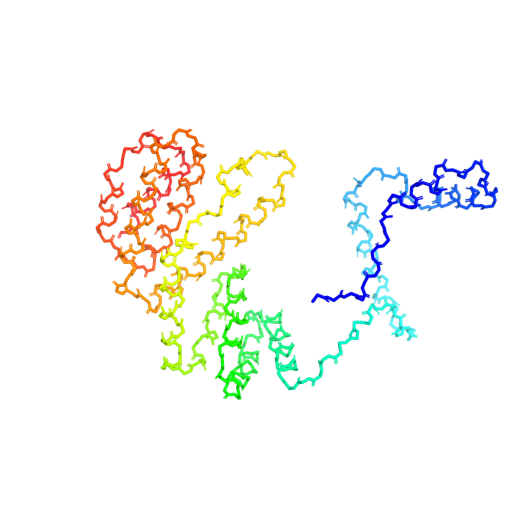00 O O . LYS A 1 72 ? 12.984 25.082 -24.511 1.00 48.59 72 LYS A O 1
ATOM 605 N N . GLY A 1 73 ? 13.504 27.170 -23.772 1.00 43.88 73 GLY A N 1
ATOM 606 C CA . GLY A 1 73 ? 14.550 26.844 -22.797 1.00 43.88 73 GLY A CA 1
ATOM 607 C C . GLY A 1 73 ? 14.063 25.854 -21.743 1.00 43.88 73 GLY A C 1
ATOM 608 O O . GLY A 1 73 ? 13.699 26.221 -20.630 1.00 43.88 73 GLY A O 1
ATOM 609 N N . LYS A 1 74 ? 14.002 24.581 -22.125 1.00 48.69 74 LYS A N 1
ATOM 610 C CA . LYS A 1 74 ? 13.812 23.465 -21.220 1.00 48.69 74 LYS A CA 1
ATOM 611 C C . LYS A 1 74 ? 15.126 23.322 -20.481 1.00 48.69 74 LYS A C 1
ATOM 613 O O . LYS A 1 74 ? 16.186 23.295 -21.097 1.00 48.69 74 LYS A O 1
ATOM 618 N N . VAL A 1 75 ? 15.045 23.241 -19.162 1.00 47.91 75 VAL A N 1
ATOM 619 C CA . VAL A 1 75 ? 16.184 22.846 -18.342 1.00 47.91 75 VAL A CA 1
ATOM 620 C C . VAL A 1 75 ? 16.666 21.497 -18.875 1.00 47.91 75 VAL A C 1
ATOM 622 O O . VAL A 1 75 ? 15.951 20.498 -18.792 1.00 47.91 75 VAL A O 1
ATOM 625 N N . HIS A 1 76 ? 17.844 21.490 -19.494 1.00 49.44 76 HIS A N 1
ATOM 626 C CA . HIS A 1 76 ? 18.489 20.267 -19.938 1.00 49.44 76 HIS A CA 1
ATOM 627 C C . HIS A 1 76 ? 19.163 19.651 -18.718 1.00 49.44 76 HIS A C 1
ATOM 629 O O . HIS A 1 76 ? 20.205 20.117 -18.266 1.00 49.44 76 HIS A O 1
ATOM 635 N N . ILE A 1 77 ? 18.531 18.626 -18.152 1.00 60.03 77 ILE A N 1
ATOM 636 C CA . ILE A 1 77 ? 19.159 17.811 -17.117 1.00 60.03 77 ILE A CA 1
ATOM 637 C C . ILE A 1 77 ? 20.137 16.884 -17.839 1.00 60.03 77 ILE A C 1
ATOM 639 O O . ILE A 1 77 ? 19.720 15.939 -18.510 1.00 60.03 77 ILE A O 1
ATOM 643 N N . ILE A 1 78 ? 21.431 17.190 -17.748 1.00 62.06 78 ILE A N 1
ATOM 644 C CA . ILE A 1 78 ? 22.490 16.304 -18.231 1.00 62.06 78 ILE A CA 1
ATOM 645 C C . ILE A 1 78 ? 22.689 15.234 -17.163 1.00 62.06 78 ILE A C 1
ATOM 647 O O . ILE A 1 78 ? 23.027 15.540 -16.022 1.00 62.06 78 ILE A O 1
ATOM 651 N N . ILE A 1 79 ? 22.432 13.984 -17.532 1.00 62.50 79 ILE A N 1
ATOM 652 C CA . ILE A 1 79 ? 22.589 12.837 -16.640 1.00 62.50 79 ILE A CA 1
ATOM 653 C C . ILE A 1 79 ? 24.006 12.298 -16.857 1.00 62.50 79 ILE A C 1
ATOM 655 O O . ILE A 1 79 ? 24.310 11.926 -17.986 1.00 62.50 79 ILE A O 1
ATOM 659 N N . PRO A 1 80 ? 24.875 12.278 -15.832 1.00 67.38 80 PRO A N 1
ATOM 660 C CA . PRO A 1 80 ? 26.271 11.875 -15.997 1.00 67.38 80 PRO A CA 1
ATOM 661 C C . PRO A 1 80 ? 26.469 10.349 -16.028 1.00 67.38 80 PRO A C 1
ATOM 663 O O . PRO A 1 80 ? 27.523 9.893 -16.455 1.00 67.38 80 PRO A O 1
ATOM 666 N N . ASP A 1 81 ? 25.475 9.564 -15.594 1.00 74.50 81 ASP A N 1
ATOM 667 C CA . ASP A 1 81 ? 25.535 8.099 -15.554 1.00 74.50 81 ASP A CA 1
ATOM 668 C C . ASP A 1 81 ? 24.751 7.467 -16.715 1.00 74.50 81 ASP A C 1
ATOM 670 O O . ASP A 1 81 ? 23.514 7.519 -16.770 1.00 74.50 81 ASP A O 1
ATOM 674 N N . PHE A 1 82 ? 25.501 6.856 -17.632 1.00 77.69 82 PHE A N 1
ATOM 675 C CA . PHE A 1 82 ? 25.009 6.168 -18.826 1.00 77.69 82 PHE A CA 1
ATOM 676 C C . PHE A 1 82 ? 25.141 4.645 -18.741 1.00 77.69 82 PHE A C 1
ATOM 678 O O . PHE A 1 82 ? 25.023 3.979 -19.765 1.00 77.69 82 PHE A O 1
ATOM 685 N N . SER A 1 83 ? 25.372 4.083 -17.551 1.00 84.56 83 SER A N 1
ATOM 686 C CA . SER A 1 83 ? 25.389 2.629 -17.373 1.00 84.56 83 SER A CA 1
ATOM 687 C C . SER A 1 83 ? 24.088 1.980 -17.864 1.00 84.56 83 SER A C 1
ATOM 689 O O . SER A 1 83 ? 23.008 2.586 -17.815 1.00 84.56 83 SER A O 1
ATOM 691 N N . ASP A 1 84 ? 24.168 0.721 -18.298 1.00 81.19 84 ASP A N 1
ATOM 692 C CA . ASP A 1 84 ? 22.988 -0.045 -18.720 1.00 81.19 84 ASP A CA 1
ATOM 693 C C . ASP A 1 84 ? 21.953 -0.129 -17.593 1.00 81.19 84 ASP A C 1
ATOM 695 O O . ASP A 1 84 ? 20.758 0.041 -17.822 1.00 81.19 84 ASP A O 1
ATOM 699 N N . ILE A 1 85 ? 22.417 -0.242 -16.345 1.00 82.56 85 ILE A N 1
ATOM 700 C CA . ILE A 1 85 ? 21.580 -0.214 -15.141 1.00 82.56 85 ILE A CA 1
ATOM 701 C C . ILE A 1 85 ? 20.820 1.121 -15.030 1.00 82.56 85 ILE A C 1
ATOM 703 O O . ILE A 1 85 ? 19.596 1.127 -14.876 1.00 82.56 85 ILE A O 1
ATOM 707 N N . SER A 1 86 ? 21.509 2.265 -15.143 1.00 84.62 86 SER A N 1
ATOM 708 C CA . SER A 1 86 ? 20.882 3.601 -15.139 1.00 84.62 86 SER A CA 1
ATOM 709 C C . SER A 1 86 ? 19.868 3.760 -16.278 1.00 84.62 86 SER A C 1
ATOM 711 O O . SER A 1 86 ? 18.785 4.333 -16.112 1.00 84.62 86 SER A O 1
ATOM 713 N N . THR A 1 87 ? 20.180 3.223 -17.453 1.00 86.06 87 THR A N 1
ATOM 714 C CA . THR A 1 87 ? 19.310 3.286 -18.630 1.00 86.06 87 THR A CA 1
ATOM 715 C C . THR A 1 87 ? 18.054 2.433 -18.462 1.00 86.06 87 THR A C 1
ATOM 717 O O . THR A 1 87 ? 16.949 2.933 -18.704 1.00 86.06 87 THR A O 1
ATOM 720 N N . THR A 1 88 ? 18.181 1.208 -17.951 1.00 88.50 88 THR A N 1
ATOM 721 C CA . THR A 1 88 ? 17.051 0.326 -17.630 1.00 88.50 88 THR A CA 1
ATOM 722 C C . THR A 1 88 ? 16.122 0.969 -16.604 1.00 88.50 88 THR A C 1
ATOM 724 O O . THR A 1 88 ? 14.915 1.052 -16.838 1.00 88.50 88 THR A O 1
ATOM 727 N N . LYS A 1 89 ? 16.668 1.536 -15.519 1.00 89.81 89 LYS A N 1
ATOM 728 C CA . LYS A 1 89 ? 15.885 2.254 -14.496 1.00 89.81 89 LYS A CA 1
ATOM 729 C C . LYS A 1 89 ? 15.072 3.399 -15.080 1.00 89.81 89 LYS A C 1
ATOM 731 O O . LYS A 1 89 ? 13.868 3.490 -14.850 1.00 89.81 89 LYS A O 1
ATOM 736 N N . ARG A 1 90 ? 15.717 4.279 -15.852 1.00 89.81 90 ARG A N 1
ATOM 737 C CA . ARG A 1 90 ? 15.054 5.440 -16.471 1.00 89.81 90 ARG A CA 1
ATOM 738 C C . ARG A 1 90 ? 13.962 5.008 -17.439 1.00 89.81 90 ARG A C 1
ATOM 740 O O . ARG A 1 90 ? 12.895 5.620 -17.472 1.00 89.81 90 ARG A O 1
ATOM 747 N N . THR A 1 91 ? 14.218 3.948 -18.197 1.00 93.00 91 THR A N 1
ATOM 748 C CA . THR A 1 91 ? 13.255 3.392 -19.148 1.00 93.00 91 THR A CA 1
ATOM 749 C C . THR A 1 91 ? 12.042 2.819 -18.420 1.00 93.00 91 THR A C 1
ATOM 751 O O . THR A 1 91 ? 10.910 3.177 -18.749 1.00 93.00 91 THR A O 1
ATOM 754 N N . LEU A 1 92 ? 12.267 2.023 -17.372 1.00 95.25 92 LEU A N 1
ATOM 755 C CA . LEU A 1 92 ? 11.217 1.469 -16.520 1.00 95.25 92 LEU A CA 1
ATOM 756 C C . LEU A 1 92 ? 10.365 2.572 -15.879 1.00 95.25 92 LEU A C 1
ATOM 758 O O . LEU A 1 92 ? 9.147 2.581 -16.046 1.00 95.25 92 LEU A O 1
ATOM 762 N N . VAL A 1 93 ? 10.996 3.552 -15.226 1.00 93.75 93 VAL A N 1
ATOM 763 C CA . VAL A 1 93 ? 10.326 4.732 -14.644 1.00 93.75 93 VAL A CA 1
ATOM 764 C C . VAL A 1 93 ? 9.519 5.485 -15.707 1.00 93.75 93 VAL A C 1
ATOM 766 O O . VAL A 1 93 ? 8.379 5.891 -15.476 1.00 93.75 93 VAL A O 1
ATOM 769 N N . GLY A 1 94 ? 10.077 5.637 -16.910 1.00 93.19 94 GLY A N 1
ATOM 770 C CA . GLY A 1 94 ? 9.404 6.256 -18.047 1.00 93.19 94 GLY A CA 1
ATOM 771 C C . GLY A 1 94 ? 8.138 5.515 -18.483 1.00 93.19 94 GLY A C 1
ATOM 772 O O . GLY A 1 94 ? 7.151 6.166 -18.831 1.00 93.19 94 GLY A O 1
ATOM 773 N N . TYR A 1 95 ? 8.142 4.181 -18.456 1.00 95.50 95 TYR A N 1
ATOM 774 C CA . TYR A 1 95 ? 6.964 3.366 -18.757 1.00 95.50 95 TYR A CA 1
ATOM 775 C C . TYR A 1 95 ? 5.940 3.376 -17.627 1.00 95.50 95 TYR A C 1
ATOM 777 O O . TYR A 1 95 ? 4.758 3.581 -17.900 1.00 95.50 95 TYR A O 1
ATOM 785 N N . LEU A 1 96 ? 6.382 3.261 -16.374 1.00 94.12 96 LEU A N 1
ATOM 786 C CA . LEU A 1 96 ? 5.512 3.329 -15.200 1.00 94.12 96 LEU A CA 1
ATOM 787 C C . LEU A 1 96 ? 4.746 4.659 -15.145 1.00 94.12 96 LEU A C 1
ATOM 789 O O . LEU A 1 96 ? 3.532 4.653 -14.989 1.00 94.12 96 LEU A O 1
ATOM 793 N N . ASN A 1 97 ? 5.407 5.792 -15.404 1.00 92.62 97 ASN A N 1
ATOM 794 C CA . ASN A 1 97 ? 4.753 7.110 -15.463 1.00 92.62 97 ASN A CA 1
ATOM 795 C C . ASN A 1 97 ? 3.707 7.243 -16.580 1.00 92.62 97 ASN A C 1
ATOM 797 O O . ASN A 1 97 ? 2.815 8.088 -16.502 1.00 92.62 97 ASN A O 1
ATOM 801 N N . LYS A 1 98 ? 3.836 6.455 -17.650 1.00 92.19 98 LYS A N 1
ATOM 802 C CA . LYS A 1 98 ? 2.908 6.465 -18.789 1.00 92.19 98 LYS A CA 1
ATOM 803 C C . LYS A 1 98 ? 1.784 5.445 -18.630 1.00 92.19 98 LYS A C 1
ATOM 805 O O . LYS A 1 98 ? 0.860 5.470 -19.446 1.00 92.19 98 LYS A O 1
ATOM 810 N N . LEU A 1 99 ? 1.861 4.556 -17.638 1.00 91.75 99 LEU A N 1
ATOM 811 C CA . LEU A 1 99 ? 0.911 3.470 -17.451 1.00 91.75 99 LEU A CA 1
ATOM 812 C C . LEU A 1 99 ? -0.476 4.016 -17.098 1.00 91.75 99 LEU A C 1
ATOM 814 O O . LEU A 1 99 ? -0.683 4.667 -16.075 1.00 91.75 99 LEU A O 1
ATOM 818 N N . SER A 1 100 ? -1.453 3.720 -17.949 1.00 90.50 100 SER A N 1
ATOM 819 C CA . SER A 1 100 ? -2.850 4.103 -17.769 1.00 90.50 100 SER A CA 1
ATOM 820 C C . SER A 1 100 ? -3.773 3.002 -18.280 1.00 90.50 100 SER A C 1
ATOM 822 O O . SER A 1 100 ? -3.364 2.149 -19.061 1.00 90.50 100 SER A O 1
ATOM 824 N N . VAL A 1 101 ? -5.053 3.049 -17.909 1.00 89.75 101 VAL A N 1
ATOM 825 C CA . VAL A 1 101 ? -6.049 2.055 -18.352 1.00 89.75 101 VAL A CA 1
ATOM 826 C C . VAL A 1 101 ? -6.119 1.940 -19.881 1.00 89.75 101 VAL A C 1
ATOM 828 O O . VAL A 1 101 ? -6.332 0.849 -20.395 1.00 89.75 101 VAL A O 1
ATOM 831 N N . LYS A 1 102 ? -5.907 3.048 -20.607 1.00 90.62 102 LYS A N 1
ATOM 832 C CA . LYS A 1 102 ? -6.041 3.110 -22.072 1.00 90.62 102 LYS A CA 1
ATOM 833 C C . LYS A 1 102 ? -4.886 2.457 -22.828 1.00 90.62 102 LYS A C 1
ATOM 835 O O . LYS A 1 102 ? -5.085 1.986 -23.937 1.00 90.62 102 LYS A O 1
ATOM 840 N N . ASN A 1 103 ? -3.680 2.489 -22.268 1.00 91.75 103 ASN A N 1
ATOM 841 C CA . ASN A 1 103 ? -2.455 2.029 -22.930 1.00 91.75 103 ASN A CA 1
ATOM 842 C C . ASN A 1 103 ? -1.764 0.889 -22.169 1.00 91.75 103 ASN A C 1
ATOM 844 O O . ASN A 1 103 ? -0.613 0.569 -22.473 1.00 91.75 103 ASN A O 1
ATOM 848 N N . LYS A 1 104 ? -2.451 0.302 -21.179 1.00 92.69 104 LYS A N 1
ATOM 849 C CA . LYS A 1 104 ? -1.891 -0.701 -20.272 1.00 92.69 104 LYS A CA 1
ATOM 850 C C . LYS A 1 104 ? -1.288 -1.882 -21.021 1.00 92.69 104 LYS A C 1
ATOM 852 O O . LYS A 1 104 ? -0.165 -2.234 -20.711 1.00 92.69 104 LYS A O 1
ATOM 857 N N . ASP A 1 105 ? -1.961 -2.415 -22.039 1.00 93.44 105 ASP A N 1
ATOM 858 C CA . ASP A 1 105 ? -1.537 -3.663 -22.684 1.00 93.44 105 ASP A CA 1
ATOM 859 C C . ASP A 1 105 ? -0.199 -3.470 -23.418 1.00 93.44 105 ASP A C 1
ATOM 861 O O . ASP A 1 105 ? 0.731 -4.253 -23.256 1.00 93.44 105 ASP A O 1
ATOM 865 N N . ILE A 1 106 ? -0.040 -2.339 -24.117 1.00 95.12 106 ILE A N 1
ATOM 866 C CA . ILE A 1 106 ? 1.212 -1.977 -24.802 1.00 95.12 106 ILE A CA 1
ATOM 867 C C . ILE A 1 106 ? 2.343 -1.717 -23.798 1.00 95.12 106 ILE A C 1
ATOM 869 O O . ILE A 1 106 ? 3.495 -2.067 -24.047 1.00 95.12 106 ILE A O 1
ATOM 873 N N . ILE A 1 107 ? 2.047 -1.043 -22.684 1.00 95.44 107 ILE A N 1
ATOM 874 C CA . ILE A 1 107 ? 3.064 -0.712 -21.678 1.00 95.44 107 ILE A CA 1
ATOM 875 C C . ILE A 1 107 ? 3.462 -1.946 -20.865 1.00 95.44 107 ILE A C 1
ATOM 877 O O . ILE A 1 107 ? 4.633 -2.086 -20.524 1.00 95.44 107 ILE A O 1
ATOM 881 N N . TYR A 1 108 ? 2.523 -2.846 -20.586 1.00 96.44 108 TYR A N 1
ATOM 882 C CA . TYR A 1 108 ? 2.774 -4.093 -19.878 1.00 96.44 108 TYR A CA 1
ATOM 883 C C . TYR A 1 108 ? 3.757 -4.984 -20.618 1.00 96.44 108 TYR A C 1
ATOM 885 O O . TYR A 1 108 ? 4.720 -5.409 -19.992 1.00 96.44 108 TYR A O 1
ATOM 893 N N . GLU A 1 109 ? 3.607 -5.180 -21.930 1.00 95.69 109 GLU A N 1
ATOM 894 C CA . GLU A 1 109 ? 4.577 -5.973 -22.700 1.00 95.69 109 GLU A CA 1
ATOM 895 C C . GLU A 1 109 ? 5.993 -5.382 -22.627 1.00 95.69 109 GLU A C 1
ATOM 897 O O . GLU A 1 109 ? 6.964 -6.100 -22.405 1.00 95.69 109 GLU A O 1
ATOM 902 N N . LYS A 1 110 ? 6.116 -4.051 -22.688 1.00 95.94 110 LYS A N 1
ATOM 903 C CA . LYS A 1 110 ? 7.413 -3.366 -22.568 1.00 95.94 110 LYS A CA 1
ATOM 904 C C . LYS A 1 110 ? 8.037 -3.503 -21.181 1.00 95.94 110 LYS A C 1
ATOM 906 O O . LYS A 1 110 ? 9.250 -3.639 -21.058 1.00 95.94 110 LYS A O 1
ATOM 911 N N . ILE A 1 111 ? 7.227 -3.434 -20.124 1.00 96.06 111 ILE A N 1
ATOM 912 C CA . ILE A 1 111 ? 7.709 -3.629 -18.750 1.00 96.06 111 ILE A CA 1
ATOM 913 C C . ILE A 1 111 ? 8.071 -5.100 -18.520 1.00 96.06 111 ILE A C 1
ATOM 915 O O . ILE A 1 111 ? 9.093 -5.376 -17.901 1.00 96.06 111 ILE A O 1
ATOM 919 N N . LYS A 1 112 ? 7.280 -6.035 -19.050 1.00 95.88 112 LYS A N 1
ATOM 920 C CA . LYS A 1 112 ? 7.538 -7.475 -18.982 1.00 95.88 112 LYS A CA 1
ATOM 921 C C . LYS A 1 112 ? 8.871 -7.838 -19.634 1.00 95.88 112 LYS A C 1
ATOM 923 O O . LYS A 1 112 ? 9.643 -8.577 -19.040 1.00 95.88 112 LYS A O 1
ATOM 928 N N . GLU A 1 113 ? 9.182 -7.269 -20.798 1.00 94.94 113 GLU A N 1
ATOM 929 C CA . GLU A 1 113 ? 10.489 -7.440 -21.444 1.00 94.94 113 GLU A CA 1
ATOM 930 C C . GLU A 1 113 ? 11.642 -6.956 -20.544 1.00 94.94 113 GLU A C 1
ATOM 932 O O . GLU A 1 113 ? 12.639 -7.657 -20.377 1.00 94.94 113 GLU A O 1
ATOM 937 N N . ILE A 1 114 ? 11.484 -5.798 -19.889 1.00 94.12 114 ILE A N 1
ATOM 938 C CA . ILE A 1 114 ? 12.479 -5.285 -18.934 1.00 94.12 114 ILE A CA 1
ATOM 939 C C . ILE A 1 114 ? 12.662 -6.240 -17.750 1.00 94.12 114 ILE A C 1
ATOM 941 O O . ILE A 1 114 ? 13.805 -6.510 -17.382 1.00 94.12 114 ILE A O 1
ATOM 945 N N . ILE A 1 115 ? 11.564 -6.736 -17.168 1.00 94.38 115 ILE A N 1
ATOM 946 C CA . ILE A 1 115 ? 11.589 -7.667 -16.029 1.00 94.38 115 ILE A CA 1
ATOM 947 C C . ILE A 1 115 ? 12.288 -8.969 -16.424 1.00 94.38 115 ILE A C 1
ATOM 949 O O . ILE A 1 115 ? 13.187 -9.405 -15.713 1.00 94.38 115 ILE A O 1
ATOM 953 N N . ASN A 1 116 ? 11.936 -9.548 -17.574 1.00 92.06 116 ASN A N 1
ATOM 954 C CA . ASN A 1 116 ? 12.537 -10.789 -18.063 1.00 92.06 116 ASN A CA 1
ATOM 955 C C . ASN A 1 116 ? 14.048 -10.649 -18.291 1.00 92.06 116 ASN A C 1
ATOM 957 O O . ASN A 1 116 ? 14.807 -11.558 -17.969 1.00 92.06 116 ASN A O 1
ATOM 961 N N . ASN A 1 117 ? 14.492 -9.502 -18.811 1.00 89.81 117 ASN A N 1
ATOM 962 C CA . ASN A 1 117 ? 15.908 -9.253 -19.090 1.00 89.81 117 ASN A CA 1
ATOM 963 C C . ASN A 1 117 ? 16.708 -8.839 -17.843 1.00 89.81 117 ASN A C 1
ATOM 965 O O . ASN A 1 117 ? 17.932 -8.931 -17.842 1.00 89.81 117 ASN A O 1
ATOM 969 N N . ASN A 1 118 ? 16.044 -8.338 -16.797 1.00 85.38 118 ASN A N 1
ATOM 970 C CA . ASN A 1 118 ? 16.679 -7.762 -15.608 1.00 85.38 118 ASN A CA 1
ATOM 971 C C . ASN A 1 118 ? 15.927 -8.169 -14.334 1.00 85.38 118 ASN A C 1
ATOM 973 O O . ASN A 1 118 ? 15.476 -7.315 -13.565 1.00 85.38 118 ASN A O 1
ATOM 977 N N . MET A 1 119 ? 15.777 -9.474 -14.108 1.00 84.94 119 MET A N 1
ATOM 978 C CA . MET A 1 119 ? 15.070 -9.996 -12.941 1.00 84.94 119 MET A CA 1
ATOM 979 C C . MET A 1 119 ? 15.924 -9.830 -11.677 1.00 84.94 119 MET A C 1
ATOM 981 O O . MET A 1 119 ? 16.689 -10.710 -11.292 1.00 84.94 119 MET A O 1
ATOM 985 N N . ASN A 1 120 ? 15.832 -8.657 -11.052 1.00 88.94 120 ASN A N 1
ATOM 986 C CA . ASN A 1 120 ? 16.571 -8.323 -9.841 1.00 88.94 120 ASN A CA 1
ATOM 987 C C . ASN A 1 120 ? 15.724 -7.517 -8.844 1.00 88.94 120 ASN A C 1
ATOM 989 O O . ASN A 1 120 ? 14.668 -6.967 -9.172 1.00 88.94 120 ASN A O 1
ATOM 993 N N . GLU A 1 121 ? 16.199 -7.462 -7.596 1.00 91.38 121 GLU A N 1
ATOM 994 C CA . GLU A 1 121 ? 15.506 -6.785 -6.492 1.00 91.38 121 GLU A CA 1
ATOM 995 C C . GLU A 1 121 ? 15.303 -5.289 -6.775 1.00 91.38 121 GLU A C 1
ATOM 997 O O . GLU A 1 121 ? 14.302 -4.708 -6.372 1.00 91.38 121 GLU A O 1
ATOM 1002 N N . GLU A 1 122 ? 16.193 -4.653 -7.530 1.00 91.50 122 GLU A N 1
ATOM 1003 C CA . GLU A 1 122 ? 16.101 -3.224 -7.811 1.00 91.50 122 GLU A CA 1
ATOM 1004 C C . GLU A 1 122 ? 14.9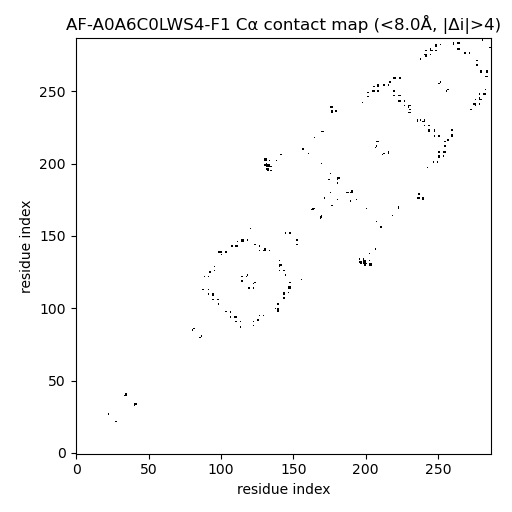35 -2.866 -8.747 1.00 91.50 122 GLU A C 1
ATOM 1006 O O . GLU A 1 122 ? 14.176 -1.935 -8.465 1.00 91.50 122 GLU A O 1
ATOM 1011 N N . VAL A 1 123 ? 14.741 -3.630 -9.826 1.00 93.75 123 VAL A N 1
ATOM 1012 C CA . VAL A 1 123 ? 13.576 -3.494 -10.717 1.00 93.75 123 VAL A CA 1
ATOM 1013 C C . VAL A 1 123 ? 12.284 -3.729 -9.937 1.00 93.75 123 VAL A C 1
ATOM 1015 O O . VAL A 1 123 ? 11.329 -2.955 -10.073 1.00 93.75 123 VAL A O 1
ATOM 1018 N N . PHE A 1 124 ? 12.274 -4.742 -9.066 1.00 95.62 124 PHE A N 1
ATOM 1019 C CA . PHE A 1 124 ? 11.151 -5.002 -8.172 1.00 95.62 124 PHE A CA 1
ATOM 1020 C C . PHE A 1 124 ? 10.861 -3.800 -7.263 1.00 95.62 124 PHE A C 1
ATOM 1022 O O . PHE A 1 124 ? 9.724 -3.332 -7.209 1.00 95.62 124 PHE A O 1
ATOM 1029 N N . LEU A 1 125 ? 11.872 -3.255 -6.580 1.00 94.62 125 LEU A N 1
ATOM 1030 C CA . LEU A 1 125 ? 11.710 -2.145 -5.637 1.00 94.62 125 LEU A CA 1
ATOM 1031 C C . LEU A 1 125 ? 11.219 -0.860 -6.318 1.00 94.62 125 LEU A C 1
ATOM 1033 O O . LEU A 1 125 ? 10.436 -0.110 -5.729 1.00 94.62 125 LEU A O 1
ATOM 1037 N N . ILE A 1 126 ? 11.603 -0.621 -7.576 1.00 95.06 126 ILE A N 1
ATOM 1038 C CA . ILE A 1 126 ? 11.050 0.484 -8.369 1.00 95.06 126 ILE A CA 1
ATOM 1039 C C . ILE A 1 126 ? 9.548 0.277 -8.568 1.00 95.06 126 ILE A C 1
ATOM 1041 O O . ILE A 1 126 ? 8.766 1.169 -8.238 1.00 95.06 126 ILE A O 1
ATOM 1045 N N . ILE A 1 127 ? 9.117 -0.897 -9.034 1.00 95.50 127 ILE A N 1
ATOM 1046 C CA . ILE A 1 127 ? 7.689 -1.202 -9.220 1.00 95.50 127 ILE A CA 1
ATOM 1047 C C . ILE A 1 127 ? 6.936 -1.113 -7.883 1.00 95.50 127 ILE A C 1
ATOM 1049 O O . ILE A 1 127 ? 5.870 -0.499 -7.814 1.00 95.50 127 ILE A O 1
ATOM 1053 N N . TRP A 1 128 ? 7.522 -1.635 -6.806 1.00 95.12 128 TRP A N 1
ATOM 1054 C CA . TRP A 1 128 ? 6.985 -1.563 -5.448 1.00 95.12 128 TRP A CA 1
ATOM 1055 C C . TRP A 1 128 ? 6.738 -0.122 -4.984 1.00 95.12 128 TRP A C 1
ATOM 1057 O O . TRP A 1 128 ? 5.672 0.190 -4.450 1.00 95.12 128 TRP A O 1
ATOM 1067 N N . SER A 1 129 ? 7.685 0.786 -5.242 1.00 93.50 129 SER A N 1
ATOM 1068 C CA . SER A 1 129 ? 7.543 2.207 -4.900 1.00 93.50 129 SER A CA 1
ATOM 1069 C C . SER A 1 129 ? 6.365 2.865 -5.630 1.00 93.50 129 SER A C 1
ATOM 1071 O O . SER A 1 129 ? 5.602 3.625 -5.030 1.00 93.50 129 SER A O 1
ATOM 1073 N N . TYR A 1 130 ? 6.141 2.496 -6.894 1.00 93.25 130 TYR A N 1
ATOM 1074 C CA . TYR A 1 130 ? 4.989 2.957 -7.666 1.00 93.25 130 TYR A CA 1
ATOM 1075 C C . TYR A 1 130 ? 3.675 2.396 -7.132 1.00 93.25 130 TYR A C 1
ATOM 1077 O O . TYR A 1 130 ? 2.682 3.120 -7.108 1.00 93.25 130 TYR A O 1
ATOM 1085 N N . ILE A 1 131 ? 3.655 1.146 -6.658 1.00 92.88 131 ILE A N 1
ATOM 1086 C CA . ILE A 1 131 ? 2.465 0.590 -6.007 1.00 92.88 131 ILE A CA 1
ATOM 1087 C C . ILE A 1 131 ? 2.138 1.373 -4.728 1.00 92.88 131 ILE A C 1
ATOM 1089 O O . ILE A 1 131 ? 0.984 1.766 -4.544 1.00 92.88 131 ILE A O 1
ATOM 1093 N N . LYS A 1 132 ? 3.138 1.672 -3.885 1.00 90.25 132 LYS A N 1
ATOM 1094 C CA . LYS A 1 132 ? 2.946 2.450 -2.645 1.00 90.25 132 LYS A CA 1
ATOM 1095 C C . LYS A 1 132 ? 2.383 3.855 -2.903 1.00 90.25 132 LYS A C 1
ATOM 1097 O O . LYS A 1 132 ? 1.611 4.351 -2.093 1.00 90.25 132 LYS A O 1
ATOM 1102 N N . VAL A 1 133 ? 2.733 4.502 -4.015 1.00 87.38 133 VAL A N 1
ATOM 1103 C CA . VAL A 1 133 ? 2.296 5.885 -4.310 1.00 87.38 133 VAL A CA 1
ATOM 1104 C C . VAL A 1 133 ? 1.063 5.937 -5.226 1.00 87.38 133 VAL A C 1
ATOM 1106 O O . VAL A 1 133 ? 0.448 6.992 -5.387 1.00 87.38 133 VAL A O 1
ATOM 1109 N N . SER A 1 134 ? 0.668 4.812 -5.828 1.00 83.44 134 SER A N 1
ATOM 1110 C CA . SER A 1 134 ? -0.413 4.790 -6.811 1.00 83.44 134 SER A CA 1
ATOM 1111 C C . SER A 1 134 ? -1.745 5.261 -6.232 1.00 83.44 134 SER A C 1
ATOM 1113 O O . SER A 1 134 ? -2.225 4.758 -5.217 1.00 83.44 134 SER A O 1
ATOM 1115 N N . THR A 1 135 ? -2.379 6.198 -6.933 1.00 70.50 135 THR A N 1
ATOM 1116 C CA . THR A 1 135 ? -3.718 6.706 -6.618 1.00 70.50 135 THR A CA 1
ATOM 1117 C C . THR A 1 135 ? -4.820 6.064 -7.460 1.00 70.50 135 THR A C 1
ATOM 1119 O O . THR A 1 135 ? -5.977 6.445 -7.309 1.00 70.50 135 THR A O 1
ATOM 1122 N N . ASN A 1 136 ? -4.474 5.133 -8.356 1.00 63.62 136 ASN A N 1
ATOM 1123 C CA . ASN A 1 136 ? -5.426 4.482 -9.252 1.00 63.62 136 ASN A CA 1
ATOM 1124 C C . ASN A 1 136 ? -5.967 3.196 -8.622 1.00 63.62 136 ASN A C 1
ATOM 1126 O O . ASN A 1 136 ? -5.237 2.213 -8.512 1.00 63.62 136 ASN A O 1
ATOM 1130 N N . ASP A 1 137 ? -7.273 3.160 -8.358 1.00 61.62 137 ASP A N 1
ATOM 1131 C CA . ASP A 1 137 ? -7.974 2.007 -7.764 1.00 61.62 137 ASP A CA 1
ATOM 1132 C C . ASP A 1 137 ? -7.980 0.741 -8.649 1.00 61.62 137 ASP A C 1
ATOM 1134 O O . ASP A 1 137 ? -8.386 -0.337 -8.228 1.00 61.62 137 ASP A O 1
ATOM 1138 N N . ASN A 1 138 ? -7.492 0.835 -9.888 1.00 66.38 138 ASN A N 1
ATOM 1139 C CA . ASN A 1 138 ? -7.504 -0.260 -10.861 1.00 66.38 138 ASN A CA 1
ATOM 1140 C C . ASN A 1 138 ? -6.376 -1.290 -10.672 1.00 66.38 138 ASN A C 1
ATOM 1142 O O . ASN A 1 138 ? -6.195 -2.147 -11.539 1.00 66.38 138 ASN A O 1
ATOM 1146 N N . ASN A 1 139 ? -5.583 -1.194 -9.597 1.00 81.62 139 ASN A N 1
ATOM 1147 C CA . ASN A 1 139 ? -4.499 -2.132 -9.271 1.00 81.62 139 ASN A CA 1
ATOM 1148 C C . ASN A 1 139 ? -3.514 -2.387 -10.433 1.00 81.62 139 ASN A C 1
ATOM 1150 O O . ASN A 1 139 ? -2.903 -3.453 -10.529 1.00 81.62 139 ASN A O 1
ATOM 1154 N N . LEU A 1 140 ? -3.343 -1.400 -11.326 1.00 89.94 140 LEU A N 1
ATOM 1155 C CA . LEU A 1 140 ? -2.566 -1.555 -12.562 1.00 89.94 140 LEU A CA 1
ATOM 1156 C C . LEU A 1 140 ? -1.110 -1.929 -12.284 1.00 89.94 140 LEU A C 1
ATOM 1158 O O . LEU A 1 140 ? -0.537 -2.740 -13.003 1.00 89.94 140 LEU A O 1
ATOM 1162 N N . TYR A 1 141 ? -0.526 -1.337 -11.246 1.00 92.50 141 TYR A N 1
ATOM 1163 C CA . TYR A 1 141 ? 0.859 -1.587 -10.869 1.00 92.50 141 TYR A CA 1
ATOM 1164 C C . TYR A 1 141 ? 1.022 -2.920 -10.130 1.00 92.50 141 TYR A C 1
ATOM 1166 O O . TYR A 1 141 ? 2.033 -3.582 -10.315 1.00 92.50 141 TYR A O 1
ATOM 1174 N N . ILE A 1 142 ? 0.016 -3.363 -9.364 1.00 91.81 142 ILE A N 1
ATOM 1175 C CA . ILE A 1 142 ? 0.054 -4.658 -8.658 1.00 91.81 142 ILE A CA 1
ATOM 1176 C C . ILE A 1 142 ? 0.115 -5.817 -9.659 1.00 91.81 142 ILE A C 1
ATOM 1178 O O . ILE A 1 142 ? 0.832 -6.783 -9.430 1.00 91.81 142 ILE A O 1
ATOM 1182 N N . ARG A 1 143 ? -0.581 -5.708 -10.799 1.00 92.00 143 ARG A N 1
ATOM 1183 C CA . ARG A 1 143 ? -0.519 -6.717 -11.872 1.00 92.00 143 ARG A CA 1
ATOM 1184 C C . ARG A 1 143 ? 0.876 -6.898 -12.468 1.00 92.00 143 ARG A C 1
ATOM 1186 O O . ARG A 1 143 ? 1.161 -7.964 -12.990 1.00 92.00 143 ARG A O 1
ATOM 1193 N N . LEU A 1 144 ? 1.751 -5.895 -12.380 1.00 94.31 144 LEU A N 1
ATOM 1194 C CA . LEU A 1 144 ? 3.129 -6.027 -12.864 1.00 94.31 144 LEU A CA 1
ATOM 11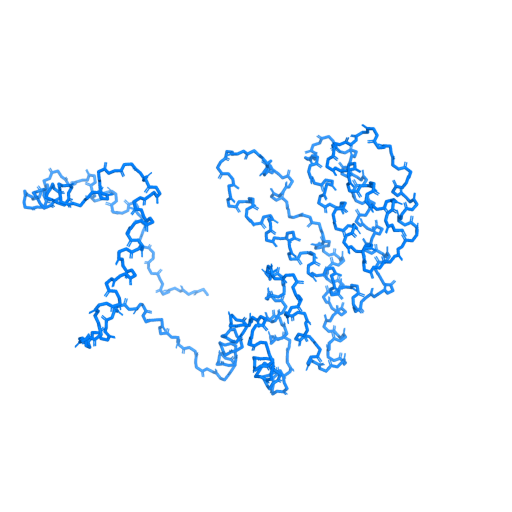95 C C . LEU A 1 144 ? 3.927 -7.062 -12.064 1.00 94.31 144 LEU A C 1
ATOM 1197 O O . LEU A 1 144 ? 4.894 -7.607 -12.585 1.00 94.31 144 LEU A O 1
ATOM 1201 N N . LEU A 1 145 ? 3.518 -7.344 -10.821 1.00 94.31 145 LEU A N 1
ATOM 1202 C CA . LEU A 1 145 ? 4.154 -8.366 -9.993 1.00 94.31 145 LEU A CA 1
ATOM 1203 C C . LEU A 1 145 ? 3.970 -9.775 -10.576 1.00 94.31 145 LEU A C 1
ATOM 1205 O O . LEU A 1 145 ? 4.814 -10.630 -10.346 1.00 94.31 145 LEU A O 1
ATOM 1209 N N . ASP A 1 146 ? 2.924 -9.997 -11.379 1.00 93.06 146 ASP A N 1
ATOM 1210 C CA . ASP A 1 146 ? 2.645 -11.290 -12.021 1.00 93.06 146 ASP A CA 1
ATOM 1211 C C . ASP A 1 146 ? 3.623 -11.625 -13.160 1.00 93.06 146 ASP A C 1
ATOM 1213 O O . ASP A 1 146 ? 3.590 -12.730 -13.693 1.00 93.06 146 ASP A O 1
ATOM 1217 N N . TYR A 1 147 ? 4.486 -10.680 -13.550 1.00 94.50 147 TYR A N 1
ATOM 1218 C CA . TYR A 1 147 ? 5.533 -10.902 -14.550 1.00 94.50 147 TYR A CA 1
ATOM 1219 C C . TYR A 1 147 ? 6.869 -11.350 -13.955 1.00 94.50 147 TYR A C 1
ATOM 1221 O O . TYR A 1 147 ? 7.781 -11.670 -14.712 1.00 94.50 147 TYR A O 1
ATOM 1229 N N . PHE A 1 148 ? 7.007 -11.364 -12.629 1.00 94.88 148 PHE A N 1
ATOM 1230 C CA . PHE A 1 148 ? 8.189 -11.923 -11.982 1.00 94.88 148 PHE A CA 1
ATOM 1231 C C . PHE A 1 148 ? 8.081 -13.443 -11.873 1.00 94.88 148 PHE A C 1
ATOM 1233 O O . PHE A 1 148 ? 6.983 -13.995 -11.788 1.00 94.88 148 PHE A O 1
ATOM 1240 N N . ASP A 1 149 ? 9.234 -14.110 -11.838 1.00 93.75 149 ASP A N 1
ATOM 1241 C CA . ASP A 1 149 ? 9.290 -15.527 -11.502 1.00 93.75 149 ASP A CA 1
ATOM 1242 C C . ASP A 1 149 ? 8.707 -15.779 -10.101 1.00 93.75 149 ASP A C 1
ATOM 1244 O O . ASP A 1 149 ? 8.848 -14.958 -9.191 1.00 93.75 149 ASP A O 1
ATOM 1248 N N . THR A 1 150 ? 8.034 -16.918 -9.933 1.00 93.25 150 THR A N 1
ATOM 1249 C CA . THR A 1 150 ? 7.292 -17.227 -8.703 1.00 93.25 150 THR A CA 1
ATOM 1250 C C . THR A 1 150 ? 8.220 -17.457 -7.511 1.00 93.25 150 THR A C 1
ATOM 1252 O O . THR A 1 150 ? 7.905 -17.011 -6.408 1.00 93.25 150 THR A O 1
ATOM 1255 N N . GLU A 1 151 ? 9.364 -18.116 -7.709 1.00 93.69 151 GLU A N 1
ATOM 1256 C CA . GLU A 1 151 ? 10.332 -18.368 -6.638 1.00 93.69 151 GLU A CA 1
ATOM 1257 C C . GLU A 1 151 ? 10.960 -17.051 -6.178 1.00 93.69 151 GLU A C 1
ATOM 1259 O O . GLU A 1 151 ? 10.940 -16.724 -4.988 1.00 93.69 151 GLU A O 1
ATOM 1264 N N . PHE A 1 152 ? 11.412 -16.240 -7.138 1.00 94.56 152 PHE A N 1
ATOM 1265 C CA . PHE A 1 152 ? 11.934 -14.902 -6.871 1.00 94.56 152 PHE A CA 1
ATOM 1266 C C . PHE A 1 152 ? 10.920 -14.025 -6.121 1.00 94.56 152 PHE A C 1
ATOM 1268 O O . PHE A 1 152 ? 11.250 -13.393 -5.111 1.00 94.56 152 PHE A O 1
ATOM 1275 N N . LEU A 1 153 ? 9.671 -13.998 -6.597 1.00 94.81 153 LEU A N 1
ATOM 1276 C CA . LEU A 1 153 ? 8.609 -13.190 -6.010 1.00 94.81 153 LEU A CA 1
ATOM 1277 C C . LEU A 1 153 ? 8.312 -13.617 -4.571 1.00 94.81 153 LEU A C 1
ATOM 1279 O O . LEU A 1 153 ? 8.207 -12.753 -3.701 1.00 94.81 153 LEU A O 1
ATOM 1283 N N . ASN A 1 154 ? 8.228 -14.921 -4.302 1.00 94.38 154 ASN A N 1
ATOM 1284 C CA . ASN A 1 154 ? 7.977 -15.442 -2.959 1.00 94.38 154 ASN A CA 1
ATOM 1285 C C . ASN A 1 154 ? 9.081 -15.033 -1.976 1.00 94.38 154 ASN A C 1
ATOM 1287 O O . ASN A 1 154 ? 8.773 -14.538 -0.893 1.00 94.38 154 ASN A O 1
ATOM 1291 N N . ILE A 1 155 ? 10.356 -15.141 -2.371 1.00 95.94 155 ILE A N 1
ATOM 1292 C CA . ILE A 1 155 ? 11.495 -14.747 -1.524 1.00 95.94 155 ILE A CA 1
ATOM 1293 C C . ILE A 1 155 ? 11.408 -13.264 -1.134 1.00 95.94 155 ILE A C 1
ATOM 1295 O O . ILE A 1 155 ? 11.561 -12.909 0.040 1.00 95.94 155 ILE A O 1
ATOM 1299 N N . ILE A 1 156 ? 11.150 -12.380 -2.104 1.00 96.00 156 ILE A N 1
ATOM 1300 C CA . ILE A 1 156 ? 11.074 -10.938 -1.838 1.00 96.00 156 ILE A CA 1
ATOM 1301 C C . ILE A 1 156 ? 9.824 -10.581 -1.033 1.00 96.00 156 ILE A C 1
ATOM 1303 O O . ILE A 1 156 ? 9.909 -9.783 -0.096 1.00 96.00 156 ILE A O 1
ATOM 1307 N N . ILE A 1 157 ? 8.670 -11.164 -1.360 1.00 96.69 157 ILE A N 1
ATOM 1308 C CA . ILE A 1 157 ? 7.422 -10.925 -0.630 1.00 96.69 157 ILE A CA 1
ATOM 1309 C C . ILE A 1 157 ? 7.548 -11.383 0.824 1.00 96.69 157 ILE A C 1
ATOM 1311 O O . ILE A 1 157 ? 7.148 -10.641 1.718 1.00 96.69 157 ILE A O 1
ATOM 1315 N N . ASP A 1 158 ? 8.170 -12.532 1.087 1.00 96.94 158 ASP A N 1
ATOM 1316 C CA . ASP A 1 158 ? 8.440 -13.010 2.445 1.00 96.94 158 ASP A CA 1
ATOM 1317 C C . ASP A 1 158 ? 9.343 -12.055 3.223 1.00 96.94 158 ASP A C 1
ATOM 1319 O O . ASP A 1 158 ? 9.071 -11.738 4.386 1.00 96.94 158 ASP A O 1
ATOM 1323 N N . LYS A 1 159 ? 10.410 -11.565 2.582 1.00 96.94 159 LYS A N 1
ATOM 1324 C CA . LYS A 1 159 ? 11.315 -10.570 3.170 1.00 96.94 159 LYS A CA 1
ATOM 1325 C C . LYS A 1 159 ? 10.557 -9.294 3.539 1.00 96.94 159 LYS A C 1
ATOM 1327 O O . LYS A 1 159 ? 10.674 -8.820 4.669 1.00 96.94 159 LYS A O 1
ATOM 1332 N N . LEU A 1 160 ? 9.765 -8.749 2.615 1.00 96.94 160 LEU A N 1
ATOM 1333 C CA . LEU A 1 160 ? 9.015 -7.511 2.833 1.00 96.94 160 LEU A CA 1
ATOM 1334 C C . LEU A 1 160 ? 7.885 -7.677 3.848 1.00 96.94 160 LEU A C 1
ATOM 1336 O O . LEU A 1 160 ? 7.664 -6.771 4.642 1.00 96.94 160 LEU A O 1
ATOM 1340 N N . TRP A 1 161 ? 7.213 -8.827 3.874 1.00 97.62 161 TRP A N 1
ATOM 1341 C CA . TRP A 1 161 ? 6.194 -9.138 4.873 1.00 97.62 161 TRP A CA 1
ATOM 1342 C C . TRP A 1 161 ? 6.774 -9.161 6.290 1.00 97.62 161 TRP A C 1
ATOM 1344 O O . TRP A 1 161 ? 6.238 -8.515 7.190 1.00 97.62 161 TRP A O 1
ATOM 1354 N N . LYS A 1 162 ? 7.913 -9.839 6.487 1.00 97.25 162 LYS A N 1
ATOM 1355 C CA . LYS A 1 162 ? 8.600 -9.870 7.789 1.00 97.25 162 LYS A CA 1
ATOM 1356 C C . LYS A 1 162 ? 8.968 -8.465 8.259 1.00 97.25 162 LYS A C 1
ATOM 1358 O O . LYS A 1 162 ? 8.734 -8.129 9.414 1.00 97.25 162 LYS A O 1
ATOM 1363 N N . ILE A 1 163 ? 9.502 -7.636 7.360 1.00 96.88 163 ILE A N 1
ATOM 1364 C CA . ILE A 1 163 ? 9.814 -6.229 7.651 1.00 96.88 163 ILE A CA 1
ATOM 1365 C C . ILE A 1 163 ? 8.536 -5.464 8.018 1.00 96.88 163 ILE A C 1
ATOM 1367 O O . ILE A 1 163 ? 8.510 -4.777 9.035 1.00 96.88 163 ILE A O 1
ATOM 1371 N N . TYR A 1 164 ? 7.470 -5.627 7.233 1.00 96.81 164 TYR A N 1
ATOM 1372 C CA . TYR A 1 164 ? 6.190 -4.947 7.420 1.00 96.81 164 TYR A CA 1
ATOM 1373 C C . TYR A 1 164 ? 5.562 -5.240 8.788 1.00 96.81 164 TYR A C 1
ATOM 1375 O O . TYR A 1 164 ? 5.105 -4.319 9.466 1.00 96.81 164 TYR A O 1
ATOM 1383 N N . ILE A 1 165 ? 5.571 -6.507 9.210 1.00 97.19 165 ILE A N 1
ATOM 1384 C CA . ILE A 1 165 ? 5.046 -6.927 10.513 1.00 97.19 165 ILE A CA 1
ATOM 1385 C C . ILE A 1 165 ? 5.963 -6.469 11.652 1.00 97.19 165 ILE A C 1
ATOM 1387 O O . ILE A 1 165 ? 5.479 -5.822 12.579 1.00 97.19 165 ILE A O 1
ATOM 1391 N N . ASN A 1 166 ? 7.272 -6.733 11.569 1.00 96.38 166 ASN A N 1
ATOM 1392 C CA . ASN A 1 166 ? 8.220 -6.416 12.646 1.00 96.38 166 ASN A CA 1
ATOM 1393 C C . ASN A 1 166 ? 8.328 -4.911 12.913 1.00 96.38 166 ASN A C 1
ATOM 1395 O O . ASN A 1 166 ? 8.389 -4.490 14.065 1.00 96.38 166 ASN A O 1
ATOM 1399 N N . ASN A 1 167 ? 8.322 -4.099 11.854 1.00 96.00 167 ASN A N 1
ATOM 1400 C CA . ASN A 1 167 ? 8.416 -2.643 11.962 1.00 96.00 167 ASN A CA 1
ATOM 1401 C C . ASN A 1 167 ? 7.052 -1.966 12.110 1.00 96.00 167 ASN A C 1
ATOM 1403 O O . ASN A 1 167 ? 6.997 -0.739 12.158 1.00 96.00 167 ASN A O 1
ATOM 1407 N N . ARG A 1 168 ? 5.961 -2.744 12.148 1.00 95.75 168 ARG A N 1
ATOM 1408 C CA . ARG A 1 168 ? 4.585 -2.243 12.226 1.00 95.75 168 ARG A CA 1
ATOM 1409 C C . ARG A 1 168 ? 4.284 -1.187 11.156 1.00 95.75 168 ARG A C 1
ATOM 1411 O O . ARG A 1 168 ? 3.683 -0.160 11.438 1.00 95.75 168 ARG A O 1
ATOM 1418 N N . GLU A 1 169 ? 4.669 -1.440 9.903 1.00 94.56 169 GLU A N 1
ATOM 1419 C CA . GLU A 1 169 ? 4.478 -0.484 8.794 1.00 94.56 169 GLU A CA 1
ATOM 1420 C C . GLU A 1 169 ? 2.995 -0.139 8.529 1.00 94.56 169 GLU A C 1
ATOM 1422 O O . GLU A 1 169 ? 2.708 0.874 7.894 1.00 94.56 169 GLU A O 1
ATOM 1427 N N . TRP A 1 170 ? 2.055 -0.965 9.006 1.00 94.81 170 TRP A N 1
ATOM 1428 C CA . TRP A 1 170 ? 0.605 -0.709 8.997 1.00 94.81 170 TRP A CA 1
ATOM 1429 C C . TRP A 1 170 ? 0.171 0.424 9.941 1.00 94.81 170 TRP A C 1
ATOM 1431 O O . TRP A 1 170 ? -0.938 0.955 9.813 1.00 94.81 170 TRP A O 1
ATOM 1441 N N . GLU A 1 171 ? 1.023 0.796 10.893 1.00 94.38 171 GLU A N 1
ATOM 1442 C CA . GLU A 1 171 ? 0.773 1.869 11.839 1.00 94.38 171 GLU A CA 1
ATOM 1443 C C . GLU A 1 171 ? 1.003 3.251 11.196 1.00 94.38 171 GLU A C 1
ATOM 1445 O O . GLU A 1 171 ? 1.990 3.445 10.477 1.00 94.38 171 GLU A O 1
ATOM 1450 N N . PRO A 1 172 ? 0.119 4.236 11.453 1.00 92.50 172 PRO A N 1
ATOM 1451 C CA . PRO A 1 172 ? 0.341 5.625 11.071 1.00 92.50 172 PRO A CA 1
ATOM 1452 C C . PRO A 1 172 ? 1.727 6.145 11.496 1.00 92.50 172 PRO A C 1
ATOM 1454 O O . PRO A 1 172 ? 2.185 5.869 12.602 1.00 92.50 172 PRO A O 1
ATOM 1457 N N . PRO A 1 173 ? 2.420 6.937 10.662 1.00 91.94 173 PRO A N 1
ATOM 1458 C CA . PRO A 1 173 ? 3.621 7.637 11.087 1.00 91.94 173 PRO A CA 1
ATOM 1459 C C . PRO A 1 173 ? 3.344 8.591 12.255 1.00 91.94 173 PRO A C 1
ATOM 1461 O O . PRO A 1 173 ? 2.260 9.164 12.358 1.00 91.94 173 PRO A O 1
ATOM 1464 N N . LYS A 1 174 ? 4.361 8.837 13.088 1.00 90.69 174 LYS A N 1
ATOM 1465 C CA . LYS A 1 174 ? 4.264 9.680 14.297 1.00 90.69 174 LYS A CA 1
ATOM 1466 C C . LYS A 1 174 ? 3.632 11.053 14.061 1.00 90.69 174 LYS A C 1
ATOM 1468 O O . LYS A 1 174 ? 2.802 11.474 14.856 1.00 90.69 174 LYS A O 1
ATOM 1473 N N . TYR A 1 175 ? 3.940 11.702 12.935 1.00 87.94 175 TYR A N 1
ATOM 1474 C CA . TYR A 1 175 ? 3.383 13.020 12.613 1.00 87.94 175 TYR A CA 1
ATOM 1475 C C . TYR A 1 175 ? 1.846 13.019 12.515 1.00 87.94 175 TYR A C 1
ATOM 1477 O O . TYR A 1 175 ? 1.235 14.065 12.696 1.00 87.94 175 TYR A O 1
ATOM 1485 N N . ILE A 1 176 ? 1.212 11.871 12.247 1.00 88.00 176 ILE A N 1
ATOM 1486 C CA . ILE A 1 176 ? -0.251 11.734 12.246 1.00 88.00 176 ILE A CA 1
ATOM 1487 C C . ILE A 1 176 ? -0.795 11.749 13.681 1.00 88.00 176 ILE A C 1
ATOM 1489 O O . ILE A 1 176 ? -1.860 12.293 13.932 1.00 88.00 176 ILE A O 1
ATOM 1493 N N . TYR A 1 177 ? -0.066 11.193 14.647 1.00 86.69 177 TYR A N 1
ATOM 1494 C CA . TYR A 1 177 ? -0.472 11.239 16.054 1.00 86.69 177 TYR A CA 1
ATOM 1495 C C . TYR A 1 177 ? -0.248 12.610 16.683 1.00 86.69 177 TYR A C 1
ATOM 1497 O O . TYR A 1 177 ? -1.041 13.043 17.510 1.00 86.69 177 TYR A O 1
ATOM 1505 N N . GLU A 1 178 ? 0.848 13.267 16.309 1.00 85.31 178 GLU A N 1
ATOM 1506 C CA . GLU A 1 178 ? 1.309 14.510 16.933 1.00 85.31 178 GLU A CA 1
ATOM 1507 C C . GLU A 1 178 ? 0.561 15.752 16.428 1.00 85.31 178 GLU A C 1
ATOM 1509 O O . GLU A 1 178 ? 0.539 16.768 17.120 1.00 85.31 178 GLU A O 1
ATOM 1514 N N . ASN A 1 179 ? -0.049 15.680 15.239 1.00 81.19 179 ASN A N 1
ATOM 1515 C CA . ASN A 1 179 ? -0.731 16.807 14.608 1.00 81.19 179 ASN A CA 1
ATOM 1516 C C . ASN A 1 179 ? -2.220 16.509 14.412 1.00 81.19 179 ASN A C 1
ATOM 1518 O O . ASN A 1 179 ? -2.628 15.414 14.007 1.00 81.19 179 ASN A O 1
ATOM 1522 N N . ASN A 1 180 ? -3.057 17.519 14.632 1.00 78.56 180 ASN A N 1
ATOM 1523 C CA . ASN A 1 180 ? -4.473 17.409 14.326 1.00 78.56 180 ASN A CA 1
ATOM 1524 C C . ASN A 1 180 ? -4.712 17.789 12.861 1.00 78.56 180 ASN A C 1
ATOM 1526 O O . ASN A 1 180 ? -5.164 18.892 12.557 1.00 78.56 180 ASN A O 1
ATOM 1530 N N . LEU A 1 181 ? -4.470 16.822 11.973 1.00 78.19 181 LEU A N 1
ATOM 1531 C CA . LEU A 1 181 ? -4.549 16.971 10.514 1.00 78.19 181 LEU A CA 1
ATOM 1532 C C . LEU A 1 181 ? -5.920 17.432 9.986 1.00 78.19 181 LEU A C 1
ATOM 1534 O O . LEU A 1 181 ? -6.050 17.749 8.803 1.00 78.19 181 LEU A O 1
ATOM 1538 N N . LEU A 1 182 ? -6.960 17.410 10.825 1.00 73.56 182 LEU A N 1
ATOM 1539 C CA . LEU A 1 182 ? -8.311 17.850 10.477 1.00 73.56 182 LEU A CA 1
ATOM 1540 C C . LEU A 1 182 ? -8.570 19.329 10.812 1.00 73.56 182 LEU A C 1
ATOM 1542 O O . LEU A 1 182 ? -9.602 19.867 10.407 1.00 73.56 182 LEU A O 1
ATOM 1546 N N . LEU A 1 183 ? -7.658 20.006 11.522 1.00 69.38 183 LEU A N 1
ATOM 1547 C CA . LEU A 1 183 ? -7.736 21.448 11.753 1.00 69.38 183 LEU A CA 1
ATOM 1548 C C . LEU A 1 183 ? -7.198 22.207 10.530 1.00 69.38 183 LEU A C 1
ATOM 1550 O O . LEU A 1 183 ? -6.097 21.968 10.052 1.00 69.38 183 LEU A O 1
ATOM 1554 N N . GLN A 1 184 ? -7.979 23.166 10.026 1.00 56.94 184 GLN A N 1
ATOM 1555 C CA . GLN A 1 184 ? -7.722 23.895 8.771 1.00 56.94 184 GLN A CA 1
ATOM 1556 C C . GLN A 1 184 ? -6.523 24.867 8.801 1.00 56.94 184 GLN A C 1
ATOM 1558 O O . GLN A 1 184 ? -6.293 25.589 7.830 1.00 56.94 184 GLN A O 1
ATOM 1563 N N . ASN A 1 185 ? -5.742 24.907 9.881 1.00 57.91 185 ASN A N 1
ATOM 1564 C CA . ASN A 1 185 ? -4.670 25.884 10.041 1.00 57.91 185 ASN A CA 1
ATOM 1565 C C . ASN A 1 185 ? -3.362 25.357 9.430 1.00 57.91 185 ASN A C 1
ATOM 1567 O O . ASN A 1 185 ? -2.621 24.636 10.078 1.00 57.91 185 ASN A O 1
ATOM 1571 N N . ASN A 1 186 ? -3.063 25.747 8.187 1.00 56.03 186 ASN A N 1
ATOM 1572 C CA . ASN A 1 186 ? -1.754 25.634 7.511 1.00 56.03 186 ASN A CA 1
ATOM 1573 C C . ASN A 1 186 ? -1.099 24.238 7.361 1.00 56.03 186 ASN A C 1
ATOM 1575 O O . ASN A 1 186 ? -0.023 24.150 6.775 1.00 56.03 186 ASN A O 1
ATOM 1579 N N . GLU A 1 187 ? -1.744 23.143 7.759 1.00 70.88 187 GLU A N 1
ATOM 1580 C CA . GLU A 1 187 ? -1.181 21.780 7.680 1.00 70.88 187 GLU A CA 1
ATOM 1581 C C . GLU A 1 187 ? -1.538 21.014 6.388 1.00 70.88 187 GLU A C 1
ATOM 1583 O O . GLU A 1 187 ? -1.513 19.783 6.344 1.00 70.88 187 GLU A O 1
ATOM 1588 N N . TYR A 1 188 ? -1.862 21.714 5.294 1.00 80.31 188 TYR A N 1
ATOM 1589 C CA . TYR A 1 188 ? -2.298 21.071 4.043 1.00 80.31 188 TYR A CA 1
ATOM 1590 C C . TYR A 1 188 ? -1.281 20.055 3.494 1.00 80.31 188 TYR A C 1
ATOM 1592 O O . TYR A 1 188 ? -1.673 19.017 2.957 1.00 80.31 188 TYR A O 1
ATOM 1600 N N . GLU A 1 189 ? 0.018 20.326 3.642 1.00 84.00 189 GLU A N 1
ATOM 1601 C CA . GLU A 1 189 ? 1.079 19.405 3.221 1.00 84.00 189 GLU A CA 1
ATOM 1602 C C . GLU A 1 189 ? 1.063 18.106 4.039 1.00 84.00 189 GLU A C 1
ATOM 1604 O O . GLU A 1 189 ? 1.061 17.023 3.452 1.00 84.00 189 GLU A O 1
ATOM 1609 N N . LEU A 1 190 ? 0.930 18.202 5.368 1.00 85.81 190 LEU A N 1
ATOM 1610 C CA . LEU A 1 190 ? 0.823 17.039 6.255 1.00 85.81 190 LEU A CA 1
ATOM 1611 C C . LEU A 1 190 ? -0.436 16.225 5.954 1.00 85.81 190 LEU A C 1
ATOM 1613 O O . LEU A 1 190 ? -0.380 14.997 5.885 1.00 85.81 190 LEU A O 1
ATOM 1617 N N . TYR A 1 191 ? -1.561 16.897 5.697 1.00 85.69 191 TYR A N 1
ATOM 1618 C CA . TYR A 1 191 ? -2.786 16.229 5.266 1.00 85.69 191 TYR A CA 1
ATOM 1619 C C . TYR A 1 191 ? -2.593 15.497 3.928 1.00 85.69 191 TYR A C 1
ATOM 1621 O O . TYR A 1 191 ? -3.015 14.349 3.774 1.00 85.69 191 TYR A O 1
ATOM 1629 N N . CYS A 1 192 ? -1.922 16.119 2.954 1.00 85.38 192 CYS A N 1
ATOM 1630 C CA . CYS A 1 192 ? -1.621 15.476 1.675 1.00 85.38 192 CYS A CA 1
ATOM 1631 C C . CYS A 1 192 ? -0.739 14.236 1.848 1.00 85.38 192 CYS A C 1
ATOM 1633 O O . CYS A 1 192 ? -0.986 13.217 1.197 1.00 85.38 192 CYS A O 1
ATOM 1635 N N . ASP A 1 193 ? 0.269 14.307 2.712 1.00 87.81 193 ASP A N 1
ATOM 1636 C CA . ASP A 1 193 ? 1.164 13.186 2.987 1.00 87.81 193 ASP A CA 1
ATOM 1637 C C . ASP A 1 193 ? 0.460 12.060 3.747 1.00 87.81 193 ASP A C 1
ATOM 1639 O O . ASP A 1 193 ? 0.625 10.892 3.382 1.00 87.81 193 ASP A O 1
ATOM 1643 N N . TYR A 1 194 ? -0.438 12.393 4.676 1.00 88.81 194 TYR A N 1
ATOM 1644 C CA . TYR A 1 194 ? -1.359 11.435 5.284 1.00 88.81 194 TYR A CA 1
ATOM 1645 C C . TYR A 1 194 ? -2.204 10.709 4.229 1.00 88.81 194 TYR A C 1
ATOM 1647 O O . TYR A 1 194 ? -2.253 9.476 4.217 1.00 88.81 194 TYR A O 1
ATOM 1655 N N . ILE A 1 195 ? -2.840 11.438 3.305 1.00 88.25 195 ILE A N 1
ATOM 1656 C CA . ILE A 1 195 ? -3.672 10.827 2.258 1.00 88.25 195 ILE A CA 1
ATOM 1657 C C . ILE A 1 195 ? -2.843 9.909 1.351 1.00 88.25 195 ILE A C 1
ATOM 1659 O O . ILE A 1 195 ? -3.321 8.836 0.970 1.00 88.25 195 ILE A O 1
ATOM 1663 N N . LYS A 1 196 ? -1.605 10.295 1.011 1.00 88.88 196 LYS A N 1
ATOM 1664 C CA . LYS A 1 196 ? -0.684 9.438 0.245 1.00 88.88 196 LYS A CA 1
ATOM 1665 C C . LYS A 1 196 ? -0.335 8.173 1.023 1.00 88.88 196 LYS A C 1
ATOM 1667 O O . LYS A 1 196 ? -0.469 7.082 0.473 1.00 88.88 196 LYS A O 1
ATOM 1672 N N . TRP A 1 197 ? 0.062 8.306 2.289 1.00 91.38 197 TRP A N 1
ATOM 1673 C CA . TRP A 1 197 ? 0.411 7.173 3.144 1.00 91.38 197 TRP A CA 1
ATOM 1674 C C . TRP A 1 197 ? -0.764 6.198 3.286 1.00 91.38 197 TRP A C 1
ATOM 1676 O O . TRP A 1 197 ? -0.617 5.011 3.001 1.00 91.38 197 TRP A O 1
ATOM 1686 N N . LYS A 1 198 ? -1.958 6.709 3.608 1.00 90.31 198 LYS A N 1
ATOM 1687 C CA . LYS A 1 198 ? -3.184 5.916 3.768 1.00 90.31 198 LYS A CA 1
ATOM 1688 C C . LYS A 1 198 ? -3.520 5.118 2.507 1.00 90.31 198 LYS A C 1
ATOM 1690 O O . LYS A 1 198 ? -3.880 3.946 2.584 1.00 90.31 198 LYS A O 1
ATOM 1695 N N . LYS A 1 199 ? -3.395 5.729 1.324 1.00 88.88 199 LYS A N 1
ATOM 1696 C CA . LYS A 1 199 ? -3.573 5.024 0.041 1.00 88.88 199 LYS A CA 1
ATOM 1697 C C . LYS A 1 199 ? -2.509 3.952 -0.170 1.00 88.88 199 LYS A C 1
ATOM 1699 O O . LYS A 1 199 ? -2.855 2.838 -0.555 1.00 88.88 199 LYS A O 1
ATOM 1704 N N . GLY A 1 200 ? -1.253 4.263 0.136 1.00 91.38 200 GLY A N 1
ATOM 1705 C CA . GLY A 1 200 ? -0.157 3.308 0.039 1.00 91.38 200 GLY A CA 1
ATOM 1706 C C . GLY A 1 200 ? -0.384 2.067 0.889 1.00 91.38 200 GLY A C 1
ATOM 1707 O O . GLY A 1 200 ? -0.289 0.959 0.369 1.00 91.38 200 GLY A O 1
ATOM 1708 N N . ILE A 1 201 ? -0.783 2.232 2.151 1.00 92.69 201 ILE A N 1
ATOM 1709 C CA . ILE A 1 201 ? -1.109 1.104 3.032 1.00 92.69 201 ILE A CA 1
ATOM 1710 C C . ILE A 1 201 ? -2.250 0.258 2.478 1.00 92.69 201 ILE A C 1
ATOM 1712 O O . ILE A 1 201 ? -2.152 -0.965 2.461 1.00 92.69 201 ILE A O 1
ATOM 1716 N N . HIS A 1 202 ? -3.298 0.878 1.938 1.00 89.88 202 HIS A N 1
ATOM 1717 C CA . HIS A 1 202 ? -4.380 0.125 1.308 1.00 89.88 202 HIS A CA 1
ATOM 1718 C C . HIS A 1 202 ? -3.911 -0.708 0.108 1.00 89.88 202 HIS A C 1
ATOM 1720 O O . HIS A 1 202 ? -4.321 -1.860 -0.021 1.00 89.88 202 HIS A O 1
ATOM 1726 N N . ASN A 1 203 ? -3.034 -0.163 -0.738 1.00 91.00 203 ASN A N 1
ATOM 1727 C CA . ASN A 1 203 ? -2.467 -0.905 -1.866 1.00 91.00 203 ASN A CA 1
ATOM 1728 C C . ASN A 1 203 ? -1.606 -2.081 -1.384 1.00 91.00 203 ASN A C 1
ATOM 1730 O O . ASN A 1 203 ? -1.685 -3.176 -1.937 1.00 91.00 203 ASN A O 1
ATOM 1734 N N . ILE A 1 204 ? -0.818 -1.869 -0.329 1.00 93.62 204 ILE A N 1
ATOM 1735 C CA . ILE A 1 204 ? 0.007 -2.910 0.288 1.00 93.62 204 ILE A CA 1
ATOM 1736 C C . ILE A 1 204 ? -0.857 -4.017 0.912 1.00 93.62 204 ILE A C 1
ATOM 1738 O O . ILE A 1 204 ? -0.578 -5.194 0.698 1.00 93.62 204 ILE A O 1
ATOM 1742 N N . ASN A 1 205 ? -1.967 -3.676 1.569 1.00 92.38 205 ASN A N 1
ATOM 1743 C CA . ASN A 1 205 ? -2.896 -4.668 2.117 1.00 92.38 205 ASN A CA 1
ATOM 1744 C C . ASN A 1 205 ? -3.488 -5.574 1.024 1.00 92.38 205 ASN A C 1
ATOM 1746 O O . ASN A 1 205 ? -3.650 -6.769 1.249 1.00 92.38 205 ASN A O 1
ATOM 1750 N N . ILE A 1 206 ? -3.753 -5.051 -0.181 1.00 91.38 206 ILE A N 1
ATOM 1751 C CA . ILE A 1 206 ? -4.202 -5.872 -1.323 1.00 91.38 206 ILE A CA 1
ATOM 1752 C C . ILE A 1 206 ? -3.132 -6.900 -1.717 1.00 91.38 206 ILE A C 1
ATOM 1754 O O . ILE A 1 206 ? -3.463 -8.049 -2.015 1.00 91.38 206 ILE A O 1
ATOM 1758 N N . ILE A 1 207 ? -1.852 -6.515 -1.696 1.00 93.62 207 ILE A N 1
ATOM 1759 C CA . ILE A 1 207 ? -0.736 -7.433 -1.963 1.00 93.62 207 ILE A CA 1
ATOM 1760 C C . ILE A 1 207 ? -0.679 -8.517 -0.890 1.00 93.62 207 ILE A C 1
ATOM 1762 O O . ILE A 1 207 ? -0.606 -9.698 -1.223 1.00 93.62 207 ILE A O 1
ATOM 1766 N N . TRP A 1 208 ? -0.762 -8.145 0.386 1.00 95.69 208 TRP A N 1
ATOM 1767 C CA . TRP A 1 208 ? -0.752 -9.109 1.485 1.00 95.69 208 TRP A CA 1
ATOM 1768 C C . TRP A 1 208 ? -1.908 -10.096 1.391 1.00 95.69 208 TRP A C 1
ATOM 1770 O O . TRP A 1 208 ? -1.701 -11.293 1.536 1.00 95.69 208 TRP A O 1
ATOM 1780 N N . ILE A 1 209 ? -3.106 -9.639 1.035 1.00 93.25 209 ILE A N 1
ATOM 1781 C CA . ILE A 1 209 ? -4.253 -10.536 0.844 1.00 93.25 209 ILE A CA 1
ATOM 1782 C C . ILE A 1 209 ? -4.026 -11.487 -0.334 1.00 93.25 209 ILE A C 1
ATOM 1784 O O . ILE A 1 209 ? -4.498 -12.621 -0.320 1.00 93.25 209 ILE A O 1
ATOM 1788 N N . LYS A 1 210 ? -3.294 -11.053 -1.362 1.00 92.19 210 LYS A N 1
ATOM 1789 C CA . LYS A 1 210 ? -2.985 -11.893 -2.519 1.00 92.19 210 LYS A CA 1
ATOM 1790 C C . LYS A 1 210 ? -1.941 -12.965 -2.195 1.00 92.19 210 LYS A C 1
ATOM 1792 O O . LYS A 1 210 ? -2.168 -14.123 -2.540 1.00 92.19 210 LYS A O 1
ATOM 1797 N N . TYR A 1 211 ? -0.835 -12.587 -1.555 1.00 93.69 211 TYR A N 1
ATOM 1798 C CA . TYR A 1 211 ? 0.345 -13.450 -1.402 1.00 93.69 211 TYR A CA 1
ATOM 1799 C C . TYR A 1 211 ? 0.523 -14.053 0.000 1.00 93.69 211 TYR A C 1
ATOM 1801 O O . TYR A 1 211 ? 1.218 -15.051 0.134 1.00 93.69 211 TYR A O 1
ATOM 1809 N N . LYS A 1 212 ? -0.106 -13.488 1.038 1.00 95.06 212 LYS A N 1
ATOM 1810 C CA . LYS A 1 212 ? 0.055 -13.862 2.456 1.00 95.06 212 LYS A CA 1
ATOM 1811 C C . LYS A 1 212 ? -1.262 -14.233 3.140 1.00 95.06 212 LYS A C 1
ATOM 1813 O O . LYS A 1 212 ? -1.474 -13.911 4.303 1.00 95.06 212 LYS A O 1
ATOM 1818 N N . LYS A 1 213 ? -2.152 -14.919 2.414 1.00 91.50 213 LYS A N 1
ATOM 1819 C CA . LYS A 1 213 ? -3.520 -15.267 2.855 1.00 91.50 213 LYS A CA 1
ATOM 1820 C C . LYS A 1 213 ? -3.574 -15.866 4.260 1.00 91.50 213 LYS A C 1
ATOM 1822 O O . LYS A 1 213 ? -4.319 -15.360 5.091 1.00 91.50 213 LYS A O 1
ATOM 1827 N N . ASP A 1 214 ? -2.743 -16.867 4.532 1.00 92.38 214 ASP A N 1
ATOM 1828 C CA . ASP A 1 214 ? -2.750 -17.590 5.811 1.00 92.38 214 ASP A CA 1
ATOM 1829 C C . ASP A 1 214 ? -2.273 -16.725 6.993 1.00 92.38 214 ASP A C 1
ATOM 1831 O O . ASP A 1 214 ? -2.586 -17.004 8.147 1.00 92.38 214 ASP A O 1
ATOM 1835 N N . GLU A 1 215 ? -1.554 -15.635 6.713 1.00 94.56 215 GLU A N 1
ATOM 1836 C CA . GLU A 1 215 ? -1.021 -14.709 7.715 1.00 94.56 215 GLU A CA 1
ATOM 1837 C C . GLU A 1 215 ? -1.874 -13.426 7.837 1.00 94.56 215 GLU A C 1
ATOM 1839 O O . GLU A 1 215 ? -1.624 -12.590 8.708 1.00 94.56 215 GLU A O 1
ATOM 1844 N N . ILE A 1 216 ? -2.925 -13.252 7.019 1.00 94.88 216 ILE A N 1
ATOM 1845 C CA . ILE A 1 216 ? -3.799 -12.065 7.080 1.00 94.88 216 ILE A CA 1
ATOM 1846 C C . ILE A 1 216 ? -4.547 -11.967 8.406 1.00 94.88 216 ILE A C 1
ATOM 1848 O O . ILE A 1 216 ? -4.687 -10.866 8.943 1.00 94.88 216 ILE A O 1
ATOM 1852 N N . SER A 1 217 ? -4.988 -13.093 8.966 1.00 93.75 217 SER A N 1
ATOM 1853 C CA . SER A 1 217 ? -5.633 -13.102 10.282 1.00 93.75 217 SER A CA 1
ATOM 1854 C C . SER A 1 217 ? -4.701 -12.581 11.381 1.00 93.75 217 SER A C 1
ATOM 1856 O O . SER A 1 217 ? -5.165 -11.901 12.295 1.00 93.75 217 SER A O 1
ATOM 1858 N N . LEU A 1 218 ? -3.385 -12.817 11.287 1.00 94.81 218 LEU A N 1
ATOM 1859 C CA . LEU A 1 218 ? -2.409 -12.235 12.216 1.00 94.81 218 LEU A CA 1
ATOM 1860 C C . LEU A 1 218 ? -2.377 -10.706 12.090 1.00 94.81 218 LEU A C 1
ATOM 1862 O O . LEU A 1 218 ? -2.489 -10.007 13.094 1.00 94.81 218 LEU A O 1
ATOM 1866 N N . LEU A 1 219 ? -2.280 -10.179 10.864 1.00 96.50 219 LEU A N 1
ATOM 1867 C CA . LEU A 1 219 ? -2.288 -8.732 10.622 1.00 96.50 219 LEU A CA 1
ATOM 1868 C C . LEU A 1 219 ? -3.580 -8.075 11.119 1.00 96.50 219 LEU A C 1
ATOM 1870 O O . LEU A 1 219 ? -3.522 -7.035 11.769 1.00 96.50 219 LEU A O 1
ATOM 1874 N N . LEU A 1 220 ? -4.737 -8.683 10.848 1.00 95.94 220 LEU A N 1
ATOM 1875 C CA . LEU A 1 220 ? -6.022 -8.174 11.322 1.00 95.94 220 LEU A CA 1
ATOM 1876 C C . LEU A 1 220 ? -6.094 -8.112 12.850 1.00 95.9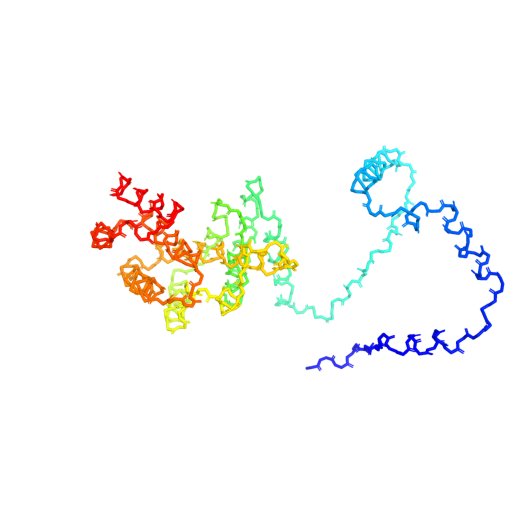4 220 LEU A C 1
ATOM 1878 O O . LEU A 1 220 ? -6.566 -7.110 13.383 1.00 95.94 220 LEU A O 1
ATOM 1882 N N . ASN A 1 221 ? -5.618 -9.149 13.548 1.00 95.75 221 ASN A N 1
ATOM 1883 C CA . ASN A 1 221 ? -5.563 -9.134 15.010 1.00 95.75 221 ASN A CA 1
ATOM 1884 C C . ASN A 1 221 ? -4.616 -8.042 15.516 1.00 95.75 221 ASN A C 1
ATOM 1886 O O . ASN A 1 221 ? -5.031 -7.253 16.354 1.00 95.75 221 ASN A O 1
ATOM 1890 N N . ASN A 1 222 ? -3.416 -7.911 14.943 1.00 96.50 222 ASN A N 1
ATOM 1891 C CA . ASN A 1 222 ? -2.467 -6.863 15.330 1.00 96.50 222 ASN A CA 1
ATOM 1892 C C . ASN A 1 222 ? -3.058 -5.450 15.168 1.00 96.50 222 ASN A C 1
ATOM 1894 O O . ASN A 1 222 ? -2.931 -4.620 16.067 1.00 96.50 222 ASN A O 1
ATOM 1898 N N . ILE A 1 223 ? -3.727 -5.179 14.038 1.00 96.56 223 ILE A N 1
ATOM 1899 C CA . ILE A 1 223 ? -4.385 -3.887 13.790 1.00 96.56 223 ILE A CA 1
ATOM 1900 C C . ILE A 1 223 ? -5.532 -3.669 14.784 1.00 96.56 223 ILE A C 1
ATOM 1902 O O . ILE A 1 223 ? -5.661 -2.579 15.339 1.00 96.56 223 ILE A O 1
ATOM 1906 N N . PHE A 1 224 ? -6.371 -4.685 15.008 1.00 95.56 224 PHE A N 1
ATOM 1907 C CA . PHE A 1 224 ? -7.511 -4.585 15.915 1.00 95.56 224 PHE A CA 1
ATOM 1908 C C . PHE A 1 224 ? -7.068 -4.351 17.362 1.00 95.56 224 PHE A C 1
ATOM 1910 O O . PHE A 1 224 ? -7.558 -3.426 18.003 1.00 95.56 224 PHE A O 1
ATOM 1917 N N . ASP A 1 225 ? -6.127 -5.149 17.863 1.00 95.06 225 ASP A N 1
ATOM 1918 C CA . ASP A 1 225 ? -5.657 -5.065 19.244 1.00 95.06 225 ASP A CA 1
ATOM 1919 C C . ASP A 1 225 ? -5.015 -3.688 19.504 1.00 95.06 225 ASP A C 1
ATOM 1921 O O . ASP A 1 225 ? -5.344 -3.025 20.489 1.00 95.06 225 ASP A O 1
ATOM 1925 N N . TYR A 1 226 ? -4.223 -3.171 18.557 1.00 94.75 226 TYR A N 1
ATOM 1926 C CA . TYR A 1 226 ? -3.658 -1.825 18.672 1.00 94.75 226 TYR A CA 1
ATOM 1927 C C . TYR A 1 226 ? -4.695 -0.700 18.551 1.00 94.75 226 TYR A C 1
ATOM 1929 O O . TYR A 1 226 ? -4.598 0.332 19.217 1.00 94.75 226 TYR A O 1
ATOM 1937 N N . MET A 1 227 ? -5.732 -0.884 17.733 1.00 94.31 227 MET A N 1
ATOM 1938 C CA . MET A 1 227 ? -6.848 0.058 17.677 1.00 94.31 227 MET A CA 1
ATOM 1939 C C . MET A 1 227 ? -7.564 0.151 19.035 1.00 94.31 227 MET A C 1
ATOM 1941 O O . MET A 1 227 ? -7.923 1.253 19.449 1.00 94.31 227 MET A O 1
ATOM 1945 N N . ILE A 1 228 ? -7.743 -0.967 19.751 1.00 92.25 228 ILE A N 1
ATOM 1946 C CA . ILE A 1 228 ? -8.302 -0.962 21.114 1.00 92.25 228 ILE A CA 1
ATOM 1947 C C . ILE A 1 228 ? -7.414 -0.163 22.072 1.00 92.25 228 ILE A C 1
ATOM 1949 O O . ILE A 1 228 ? -7.935 0.633 22.858 1.00 92.25 228 ILE A O 1
ATOM 1953 N N . GLU A 1 229 ? -6.090 -0.318 21.992 1.00 91.56 229 GLU A N 1
ATOM 1954 C CA . GLU A 1 229 ? -5.152 0.507 22.767 1.00 91.56 229 GLU A CA 1
ATOM 1955 C C . GLU A 1 229 ? -5.337 2.000 22.462 1.00 91.56 229 GLU A C 1
ATOM 1957 O O . GLU A 1 229 ? -5.395 2.819 23.382 1.00 91.56 229 GLU A O 1
ATOM 1962 N N . CYS A 1 230 ? -5.523 2.350 21.185 1.00 89.81 230 CYS A N 1
ATOM 1963 C CA . CYS A 1 230 ? -5.751 3.730 20.764 1.00 89.81 230 CYS A CA 1
ATOM 1964 C C . CYS A 1 230 ? -7.055 4.316 21.316 1.00 89.81 230 CYS A C 1
ATOM 1966 O O . CYS A 1 230 ? -7.074 5.463 21.756 1.00 89.81 230 CYS A O 1
ATOM 1968 N N . ILE A 1 231 ? -8.137 3.533 21.325 1.00 87.31 231 ILE A N 1
ATOM 1969 C CA . ILE A 1 231 ? -9.451 3.951 21.842 1.00 87.31 231 ILE A CA 1
ATOM 1970 C C . ILE A 1 231 ? -9.383 4.299 23.333 1.00 87.31 231 ILE A C 1
ATOM 1972 O O . ILE A 1 231 ? -10.066 5.215 23.791 1.00 87.31 231 ILE A O 1
ATOM 1976 N N . ASN A 1 232 ? -8.560 3.576 24.093 1.00 84.00 232 ASN A N 1
ATOM 1977 C CA . A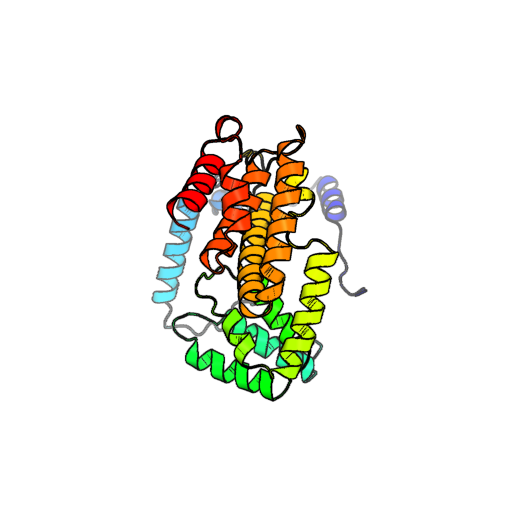SN A 1 232 ? -8.421 3.776 25.533 1.00 84.00 232 ASN A CA 1
ATOM 1978 C C . ASN A 1 232 ? -7.447 4.911 25.900 1.00 84.00 232 ASN A C 1
ATOM 1980 O O . ASN A 1 232 ? -7.317 5.236 27.081 1.00 84.00 232 ASN A O 1
ATOM 1984 N N . ASN A 1 233 ? -6.773 5.526 24.922 1.00 86.12 233 ASN A N 1
ATOM 1985 C CA . ASN A 1 233 ? -5.798 6.585 25.155 1.00 86.12 233 ASN A CA 1
ATOM 1986 C C . ASN A 1 233 ? -6.410 7.981 24.898 1.00 86.12 233 ASN A C 1
ATOM 1988 O O . ASN A 1 233 ? -6.704 8.317 23.750 1.00 86.12 233 ASN A O 1
ATOM 1992 N N . PRO A 1 234 ? -6.546 8.842 25.925 1.00 80.88 234 PRO A N 1
ATOM 1993 C CA . PRO A 1 234 ? -7.181 10.155 25.781 1.00 80.88 234 PR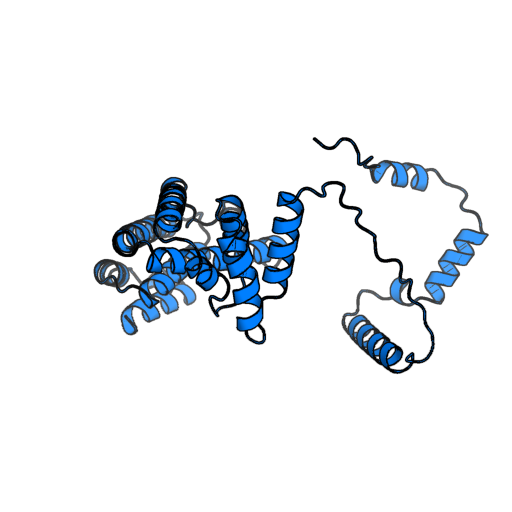O A CA 1
ATOM 1994 C C . PRO A 1 234 ? -6.378 11.149 24.927 1.00 80.88 234 PRO A C 1
ATOM 1996 O O . PRO A 1 234 ? -6.937 12.147 24.478 1.00 80.88 234 PRO A O 1
ATOM 1999 N N . ASN A 1 235 ? -5.087 10.895 24.697 1.00 81.44 235 ASN A N 1
ATOM 2000 C CA . ASN A 1 235 ? -4.213 11.784 23.928 1.00 81.44 235 ASN A CA 1
ATOM 2001 C C . ASN A 1 235 ? -4.262 11.516 22.419 1.00 81.44 235 ASN A C 1
ATOM 2003 O O . ASN A 1 235 ? -3.708 12.289 21.642 1.00 81.44 235 ASN A O 1
ATOM 2007 N N . ILE A 1 236 ? -4.895 10.421 21.995 1.00 83.56 236 ILE A N 1
ATOM 2008 C CA . ILE A 1 236 ? -4.967 10.040 20.588 1.00 83.56 236 ILE A CA 1
ATOM 2009 C C . ILE A 1 236 ? -6.182 10.703 19.943 1.00 83.56 236 ILE A C 1
ATOM 2011 O O . ILE A 1 236 ? -7.310 10.637 20.435 1.00 83.56 236 ILE A O 1
ATOM 2015 N N . HIS A 1 237 ? -5.955 11.351 18.803 1.00 81.88 237 HIS A N 1
ATOM 2016 C CA . HIS A 1 237 ? -7.030 11.947 18.027 1.00 81.88 237 HIS A CA 1
ATOM 2017 C C . HIS A 1 237 ? -8.001 10.878 17.515 1.00 81.88 237 HIS A C 1
ATOM 2019 O O . HIS A 1 237 ? -7.598 9.884 16.916 1.00 81.88 237 HIS A O 1
ATOM 2025 N N . LYS A 1 238 ? -9.306 11.118 17.674 1.00 81.62 238 LYS A N 1
ATOM 2026 C CA . LYS A 1 238 ? -10.355 10.144 17.326 1.00 81.62 238 LYS A CA 1
ATOM 2027 C C . LYS A 1 238 ? -10.297 9.643 15.880 1.00 81.62 238 LYS A C 1
ATOM 2029 O O . LYS A 1 238 ? -10.572 8.474 15.632 1.00 81.62 238 LYS A O 1
ATOM 2034 N N . TYR A 1 239 ? -9.883 10.490 14.935 1.00 83.81 239 TYR A N 1
ATOM 2035 C CA . TYR A 1 239 ? -9.778 10.114 13.521 1.00 83.81 239 TYR A CA 1
ATOM 2036 C C . TYR A 1 239 ? -8.743 9.005 13.259 1.00 83.81 239 TYR A C 1
ATOM 2038 O O . TYR A 1 239 ? -8.790 8.354 12.220 1.00 83.81 239 TYR A O 1
ATOM 2046 N N . ILE A 1 240 ? -7.819 8.754 14.191 1.00 88.88 240 ILE A N 1
ATOM 2047 C CA . ILE A 1 240 ? -6.847 7.660 14.094 1.00 88.88 240 ILE A CA 1
ATOM 2048 C C . ILE A 1 240 ? -7.546 6.301 14.209 1.00 88.88 240 ILE A C 1
ATOM 2050 O O . ILE A 1 240 ? -7.174 5.356 13.517 1.00 88.88 240 ILE A O 1
ATOM 2054 N N . VAL A 1 241 ? -8.620 6.214 15.000 1.00 90.00 241 VAL A N 1
ATOM 2055 C CA . VAL A 1 241 ? -9.457 5.008 15.067 1.00 90.00 241 VAL A CA 1
ATOM 2056 C C . VAL A 1 241 ? -10.102 4.730 13.707 1.00 90.00 241 VAL A C 1
ATOM 2058 O O . VAL A 1 241 ? -10.101 3.586 13.254 1.00 90.00 241 VAL A O 1
ATOM 2061 N N . ASP A 1 242 ? -10.569 5.770 13.008 1.00 89.94 242 ASP A N 1
ATOM 2062 C CA . ASP A 1 242 ? -11.130 5.627 11.657 1.00 89.94 242 ASP A CA 1
ATOM 2063 C C . ASP A 1 242 ? -10.094 5.088 10.665 1.00 89.94 242 ASP A C 1
ATOM 2065 O O . ASP A 1 242 ? -10.436 4.269 9.814 1.00 89.94 242 ASP A O 1
ATOM 2069 N N . ILE A 1 243 ? -8.819 5.477 10.794 1.00 92.00 243 ILE A N 1
ATOM 2070 C CA . ILE A 1 243 ? -7.740 4.943 9.950 1.00 92.00 243 ILE A CA 1
ATOM 2071 C C . ILE A 1 243 ? -7.650 3.420 10.099 1.00 92.00 243 ILE A C 1
ATOM 2073 O O . ILE A 1 243 ? -7.617 2.714 9.090 1.00 92.00 243 ILE A O 1
ATOM 2077 N N . PHE A 1 244 ? -7.626 2.901 11.327 1.00 94.44 244 PHE A N 1
ATOM 2078 C CA . PHE A 1 244 ? -7.546 1.457 11.559 1.00 94.44 244 PHE A CA 1
ATOM 2079 C C . PHE A 1 244 ? -8.824 0.727 11.139 1.00 94.44 244 PHE A C 1
ATOM 2081 O O . PHE A 1 244 ? -8.746 -0.311 10.481 1.00 94.44 244 PHE A O 1
ATOM 2088 N N . MET A 1 245 ? -9.997 1.292 11.431 1.00 92.81 245 MET A N 1
ATOM 2089 C CA . MET A 1 245 ? -11.280 0.719 11.017 1.00 92.81 245 MET A CA 1
ATOM 2090 C C . MET A 1 245 ? -11.422 0.645 9.494 1.00 92.81 245 MET A C 1
ATOM 2092 O O . MET A 1 245 ? -11.901 -0.361 8.971 1.00 92.81 245 MET A O 1
ATOM 2096 N N . GLU A 1 246 ? -10.969 1.663 8.760 1.00 92.94 246 GLU A N 1
ATOM 2097 C CA . GLU A 1 246 ? -10.937 1.630 7.297 1.00 92.94 246 GLU A CA 1
ATOM 2098 C C . GLU A 1 246 ? -9.984 0.560 6.757 1.00 92.94 246 GLU A C 1
ATOM 2100 O O . GLU A 1 246 ? -10.330 -0.140 5.798 1.00 92.94 246 GLU A O 1
ATOM 2105 N N . GLN A 1 247 ? -8.805 0.404 7.372 1.00 94.31 247 GLN A N 1
ATOM 2106 C CA . GLN A 1 247 ? -7.871 -0.662 7.008 1.00 94.31 247 GLN A CA 1
ATOM 2107 C C . GLN A 1 247 ? -8.507 -2.043 7.211 1.00 94.31 247 GLN A C 1
ATOM 2109 O O . GLN A 1 247 ? -8.498 -2.853 6.280 1.00 94.31 247 GLN A O 1
ATOM 2114 N N . ILE A 1 248 ? -9.115 -2.288 8.378 1.00 94.81 248 ILE A N 1
ATOM 2115 C CA . ILE A 1 248 ? -9.814 -3.543 8.689 1.00 94.81 248 ILE A CA 1
ATOM 2116 C C . ILE A 1 248 ? -10.947 -3.789 7.689 1.00 94.81 248 ILE A C 1
ATOM 2118 O O . ILE A 1 248 ? -11.011 -4.863 7.094 1.00 94.81 248 ILE A O 1
ATOM 2122 N N . LEU A 1 249 ? -11.806 -2.794 7.439 1.00 92.94 249 LEU A N 1
ATOM 2123 C CA . LEU A 1 249 ? -12.913 -2.905 6.486 1.00 92.94 249 LEU A CA 1
ATOM 2124 C C . LEU A 1 249 ? -12.415 -3.288 5.085 1.00 92.94 249 LEU A C 1
ATOM 2126 O O . LEU A 1 249 ? -12.986 -4.165 4.436 1.00 92.94 249 LEU A O 1
ATOM 2130 N N . LYS A 1 250 ? -11.334 -2.663 4.604 1.00 90.06 250 LYS A N 1
ATOM 2131 C CA . LYS A 1 250 ? -10.758 -2.981 3.289 1.00 90.06 250 LYS A CA 1
ATOM 2132 C C . LYS A 1 250 ? -10.153 -4.375 3.216 1.00 90.06 250 LYS A C 1
ATOM 2134 O O . LYS A 1 250 ? -10.283 -5.021 2.173 1.00 90.06 250 LYS A O 1
ATOM 2139 N N . ILE A 1 251 ? -9.521 -4.845 4.289 1.00 93.00 251 ILE A N 1
ATOM 2140 C CA . ILE A 1 251 ? -9.022 -6.219 4.347 1.00 93.00 251 ILE A CA 1
ATOM 2141 C C . ILE A 1 251 ? -10.206 -7.193 4.343 1.00 93.00 251 ILE A C 1
ATOM 2143 O O . ILE A 1 251 ? -10.269 -8.058 3.471 1.00 93.00 251 ILE A O 1
ATOM 2147 N N . LEU A 1 252 ? -11.202 -6.986 5.211 1.00 92.00 252 LEU A N 1
ATOM 2148 C CA . LEU A 1 252 ? -12.411 -7.818 5.297 1.00 92.00 252 LEU A CA 1
ATOM 2149 C C . LEU A 1 252 ? -13.238 -7.829 4.005 1.00 92.00 252 LEU A C 1
ATOM 2151 O O . LEU A 1 252 ? -13.926 -8.806 3.707 1.00 92.00 252 LEU A O 1
ATOM 2155 N N . ASN A 1 253 ? -13.150 -6.770 3.196 1.00 88.44 253 ASN A N 1
ATOM 2156 C CA . ASN A 1 253 ? -13.760 -6.737 1.871 1.00 88.44 253 ASN A CA 1
ATOM 2157 C C . ASN A 1 253 ? -13.207 -7.802 0.918 1.00 88.44 253 ASN A C 1
ATOM 2159 O O . ASN A 1 253 ? -13.963 -8.274 0.072 1.00 88.44 253 ASN A O 1
ATOM 2163 N N . ASN A 1 254 ? -11.940 -8.190 1.075 1.00 86.25 254 ASN A N 1
ATOM 2164 C CA . ASN A 1 254 ? -11.251 -9.140 0.200 1.00 86.25 254 ASN A CA 1
ATOM 2165 C C . ASN A 1 254 ? -10.886 -10.464 0.903 1.00 86.25 254 ASN A C 1
ATOM 2167 O O . ASN A 1 254 ? -10.570 -11.438 0.226 1.00 86.25 254 ASN A O 1
ATOM 2171 N N . HIS A 1 255 ? -10.941 -10.515 2.238 1.00 87.00 255 HIS A N 1
ATOM 2172 C CA . HIS A 1 255 ? -10.641 -11.689 3.056 1.00 87.00 255 HIS A CA 1
ATOM 2173 C C . HIS A 1 255 ? -11.558 -11.735 4.286 1.00 87.00 255 HIS A C 1
ATOM 2175 O O . HIS A 1 255 ? -11.347 -11.003 5.252 1.00 87.00 255 HIS A O 1
ATOM 2181 N N . LYS A 1 256 ? -12.585 -12.591 4.268 1.00 86.75 256 LYS A N 1
ATOM 2182 C CA . LYS A 1 256 ? -13.517 -12.706 5.399 1.00 86.75 256 LYS A CA 1
ATOM 2183 C C . LYS A 1 256 ? -12.842 -13.377 6.599 1.00 86.75 256 LYS A C 1
ATOM 2185 O O . LYS A 1 256 ? -12.387 -14.509 6.487 1.00 86.75 256 LYS A O 1
ATOM 2190 N N . ASP A 1 257 ? -12.862 -12.707 7.750 1.00 88.12 257 ASP A N 1
ATOM 2191 C CA . ASP A 1 257 ? -12.430 -13.255 9.040 1.00 88.12 257 ASP A CA 1
ATOM 2192 C C . ASP A 1 257 ? -13.550 -13.083 10.081 1.00 88.12 257 ASP A C 1
ATOM 2194 O O . ASP A 1 257 ? -13.808 -11.987 10.585 1.00 88.12 257 ASP A O 1
ATOM 2198 N N . VAL A 1 258 ? -14.243 -14.185 10.383 1.00 88.94 258 VAL A N 1
ATOM 2199 C CA . VAL A 1 258 ? -15.400 -14.199 11.295 1.00 88.94 258 VAL A CA 1
ATOM 2200 C C . VAL A 1 258 ? -14.996 -13.851 12.731 1.00 88.94 258 VAL A C 1
ATOM 2202 O O . VAL A 1 258 ? -15.786 -13.247 13.457 1.00 88.94 258 VAL A O 1
ATOM 2205 N N . SER A 1 259 ? -13.767 -14.181 13.141 1.00 91.44 259 SER A N 1
ATOM 2206 C CA . SER A 1 259 ? -13.272 -13.893 14.490 1.00 91.44 259 SER A CA 1
ATOM 2207 C C . SER A 1 259 ? -13.208 -12.385 14.730 1.00 91.44 259 SER A C 1
ATOM 2209 O O . SER A 1 259 ? -13.758 -11.876 15.708 1.00 91.44 259 SER A O 1
ATOM 2211 N N . ILE A 1 260 ? -12.632 -11.648 13.778 1.00 92.56 260 ILE A N 1
ATOM 2212 C CA . ILE A 1 260 ? -12.523 -10.185 13.837 1.00 92.56 260 ILE A CA 1
ATOM 2213 C C . ILE A 1 260 ? -13.897 -9.520 13.755 1.00 92.56 260 ILE A C 1
ATOM 2215 O O . ILE A 1 260 ? -14.177 -8.598 14.520 1.00 92.56 260 ILE A O 1
ATOM 2219 N N . ILE A 1 261 ? -14.788 -10.010 12.885 1.00 91.00 261 ILE A N 1
ATOM 2220 C CA . ILE A 1 261 ? -16.165 -9.497 12.790 1.00 91.00 261 ILE A CA 1
ATOM 2221 C C . ILE A 1 261 ? -16.883 -9.642 14.139 1.00 91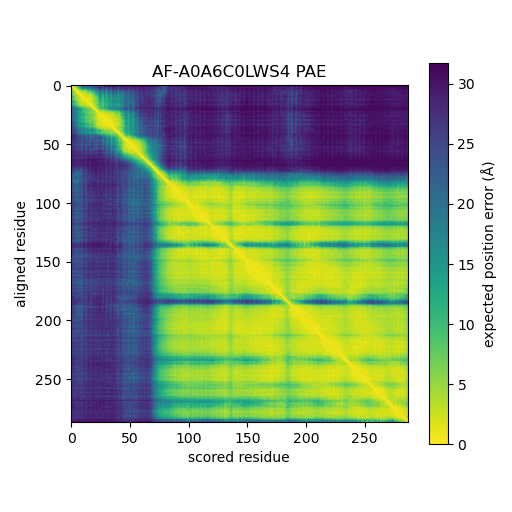.00 261 ILE A C 1
ATOM 2223 O O . ILE A 1 261 ? -17.541 -8.708 14.596 1.00 91.00 261 ILE A O 1
ATOM 2227 N N . ASN A 1 262 ? -16.724 -10.783 14.813 1.00 92.06 262 ASN A N 1
ATOM 2228 C CA . ASN A 1 262 ? -17.309 -11.001 16.134 1.00 92.06 262 ASN A CA 1
ATOM 2229 C C . ASN A 1 262 ? -16.690 -10.088 17.200 1.00 92.06 262 ASN A C 1
ATOM 2231 O O . ASN A 1 262 ? -17.435 -9.526 18.000 1.00 92.06 262 ASN A O 1
ATOM 2235 N N . LYS A 1 263 ? -15.368 -9.866 17.185 1.00 93.31 263 LYS A N 1
ATOM 2236 C CA . LYS A 1 263 ? -14.720 -8.885 18.073 1.00 93.31 263 LYS A CA 1
ATOM 2237 C C . LYS A 1 263 ? -15.285 -7.471 17.869 1.00 93.31 263 LYS A C 1
ATOM 2239 O O . LYS A 1 263 ? -15.573 -6.784 18.844 1.00 93.31 263 LYS A O 1
ATOM 2244 N N . ILE A 1 264 ? -15.509 -7.054 16.620 1.00 91.62 264 ILE A N 1
ATOM 2245 C CA . ILE A 1 264 ? -16.078 -5.736 16.285 1.00 91.62 264 ILE A CA 1
ATOM 2246 C C . ILE A 1 264 ? -17.528 -5.604 16.770 1.00 91.62 264 ILE A C 1
ATOM 2248 O O . ILE A 1 264 ? -17.902 -4.551 17.282 1.00 91.62 264 ILE A O 1
ATOM 2252 N N . LYS A 1 265 ? -18.336 -6.670 16.683 1.00 90.19 265 LYS A N 1
ATOM 2253 C CA . LYS A 1 265 ? -19.716 -6.690 17.209 1.00 90.19 265 LYS A CA 1
ATOM 2254 C C . LYS A 1 265 ? -19.795 -6.452 18.722 1.00 90.19 265 LYS A C 1
ATOM 2256 O O . LYS A 1 265 ? -20.827 -5.992 19.198 1.00 90.19 265 LYS A O 1
ATOM 2261 N N . LEU A 1 266 ? -18.733 -6.763 19.467 1.00 91.19 266 LEU A N 1
ATOM 2262 C CA . LEU A 1 266 ? -18.669 -6.579 20.921 1.00 91.19 266 LEU A CA 1
ATOM 2263 C C . LEU A 1 266 ? -18.259 -5.158 21.341 1.00 91.19 266 LEU A C 1
ATOM 2265 O O . LEU A 1 266 ? -18.270 -4.853 22.534 1.00 91.19 266 LEU A O 1
ATOM 2269 N N . LEU A 1 267 ? -17.893 -4.284 20.398 1.00 89.38 267 LEU A N 1
ATOM 2270 C CA . LEU A 1 267 ? -17.523 -2.904 20.706 1.00 89.38 267 LEU A CA 1
ATOM 2271 C C . LEU A 1 267 ? -18.729 -2.106 21.215 1.00 89.38 267 LEU A C 1
ATOM 2273 O O . LEU A 1 267 ? -19.818 -2.157 20.646 1.00 89.38 267 LEU A O 1
ATOM 2277 N N . ASP A 1 268 ? -18.515 -1.287 22.247 1.00 85.81 268 ASP A N 1
ATOM 2278 C CA . ASP A 1 268 ? -19.528 -0.335 22.705 1.00 85.81 268 ASP A CA 1
ATOM 2279 C C . ASP A 1 268 ? -19.639 0.841 21.725 1.00 85.81 268 ASP A C 1
ATOM 2281 O O . ASP A 1 268 ? -18.950 1.860 21.839 1.00 85.81 268 ASP A O 1
ATOM 2285 N N . ILE A 1 269 ? -20.543 0.688 20.755 1.00 83.38 269 ILE A N 1
ATOM 2286 C CA . ILE A 1 269 ? -20.792 1.632 19.660 1.00 83.38 269 ILE A CA 1
ATOM 2287 C C . ILE A 1 269 ? -21.057 3.053 20.186 1.00 83.38 269 ILE A C 1
ATOM 2289 O O . ILE A 1 269 ? -20.732 4.030 19.511 1.00 83.38 269 ILE A O 1
ATOM 2293 N N . LYS A 1 270 ? -21.611 3.218 21.397 1.00 82.44 270 LYS A N 1
ATOM 2294 C CA . LYS A 1 270 ? -21.986 4.538 21.935 1.00 82.44 270 LYS A CA 1
ATOM 2295 C C . LYS A 1 270 ? -20.790 5.472 22.118 1.00 82.44 270 LYS A C 1
ATOM 2297 O O . LYS A 1 270 ? -20.973 6.682 21.995 1.00 82.44 270 LYS A O 1
ATOM 2302 N N . LYS A 1 271 ? -19.595 4.922 22.346 1.00 81.19 271 LYS A N 1
ATOM 2303 C CA . LYS A 1 271 ? -18.357 5.677 22.605 1.00 81.19 271 LYS A CA 1
ATOM 2304 C C . LYS A 1 271 ? -17.741 6.320 21.361 1.00 81.19 271 LYS A C 1
ATOM 2306 O O . LYS A 1 271 ? -16.853 7.156 21.495 1.00 81.19 271 LYS A O 1
ATOM 2311 N N . PHE A 1 272 ? -18.208 5.951 20.171 1.00 83.56 272 PHE A N 1
ATOM 2312 C CA . PHE A 1 272 ? -17.598 6.371 18.915 1.00 83.56 272 PHE A CA 1
ATOM 2313 C C . PHE A 1 272 ? -18.324 7.535 18.233 1.00 83.56 272 PHE A C 1
ATOM 2315 O O . PHE A 1 272 ? -19.529 7.750 18.417 1.00 83.56 272 PHE A O 1
ATOM 2322 N N . ASP A 1 273 ? -17.591 8.257 17.387 1.00 83.62 273 ASP A N 1
ATOM 2323 C CA . A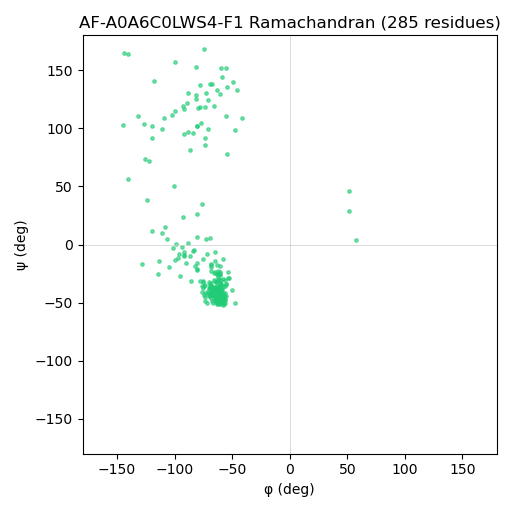SP A 1 273 ? -18.146 9.299 16.526 1.00 83.62 273 ASP A CA 1
ATOM 2324 C C . ASP A 1 273 ? -18.932 8.683 15.352 1.00 83.62 273 ASP A C 1
ATOM 2326 O O . ASP A 1 273 ? -18.903 7.474 15.106 1.00 83.62 273 ASP A O 1
ATOM 2330 N N . SER A 1 274 ? -19.693 9.508 14.630 1.00 86.00 274 SER A N 1
ATOM 2331 C CA . SER A 1 274 ? -20.575 9.048 13.547 1.00 86.00 274 SER A CA 1
ATOM 2332 C C . SER A 1 274 ? -19.832 8.331 12.413 1.00 86.00 274 SER A C 1
ATOM 2334 O O . SER A 1 274 ? -20.355 7.351 11.882 1.00 86.00 274 SER A O 1
ATOM 2336 N N . SER A 1 275 ? -18.618 8.773 12.067 1.00 86.44 275 SER A N 1
ATOM 2337 C CA . SER A 1 275 ? -17.776 8.157 11.033 1.00 86.44 275 SER A CA 1
ATOM 2338 C C . SER A 1 275 ? -17.379 6.729 11.400 1.00 86.44 275 SER A C 1
ATOM 2340 O O . SER A 1 275 ? -17.628 5.799 10.631 1.00 86.44 275 SER A O 1
ATOM 2342 N N . THR A 1 276 ? -16.849 6.522 12.605 1.00 87.31 276 THR A N 1
ATOM 2343 C CA . THR A 1 276 ? -16.450 5.193 13.074 1.00 87.31 276 THR A CA 1
ATOM 2344 C C . THR A 1 276 ? -17.656 4.271 13.193 1.00 87.31 276 THR A C 1
ATOM 2346 O O . THR A 1 276 ? -17.590 3.115 12.783 1.00 87.31 276 THR A O 1
ATOM 2349 N N . LYS A 1 277 ? -18.793 4.781 13.693 1.00 89.12 277 LYS A N 1
ATOM 2350 C CA . LYS A 1 277 ? -20.057 4.028 13.748 1.00 89.12 277 LYS A CA 1
ATOM 2351 C C . LYS A 1 277 ? -20.458 3.525 12.366 1.00 89.12 277 LYS A C 1
ATOM 2353 O O . LYS A 1 277 ? -20.777 2.351 12.219 1.00 89.12 277 LYS A O 1
ATOM 2358 N N . PHE A 1 278 ? -20.396 4.386 11.351 1.00 88.69 278 PHE A N 1
ATOM 2359 C CA . PHE A 1 278 ? -20.689 4.007 9.971 1.00 88.69 278 PHE A CA 1
ATOM 2360 C C . PHE A 1 278 ? -19.752 2.901 9.457 1.00 88.69 278 PHE A C 1
ATOM 2362 O O . PHE A 1 278 ? -20.210 1.955 8.818 1.00 88.69 278 PHE A O 1
ATOM 2369 N N . LEU A 1 279 ? -18.454 2.964 9.776 1.00 89.88 279 LEU A N 1
ATOM 2370 C CA . LEU A 1 279 ? -17.500 1.902 9.432 1.00 89.88 279 LEU A CA 1
ATOM 2371 C C . LEU A 1 279 ? -17.824 0.581 10.144 1.00 89.88 279 LEU A C 1
ATOM 2373 O O . LEU A 1 279 ? -17.813 -0.466 9.501 1.00 89.88 279 LEU A O 1
ATOM 2377 N N . ILE A 1 280 ? -18.159 0.627 11.437 1.00 89.00 280 ILE A N 1
ATOM 2378 C CA . ILE A 1 280 ? -18.568 -0.549 12.220 1.00 89.00 280 ILE A CA 1
ATOM 2379 C C . ILE A 1 280 ? -19.814 -1.193 11.602 1.00 89.00 280 ILE A C 1
ATOM 2381 O O . ILE A 1 280 ? -19.799 -2.393 11.334 1.00 89.00 280 ILE A O 1
ATOM 2385 N N . TYR A 1 281 ? -20.862 -0.414 11.319 1.00 89.69 281 TYR A N 1
ATOM 2386 C CA . TYR A 1 281 ? -22.083 -0.940 10.700 1.00 89.69 281 TYR A CA 1
ATOM 2387 C C . TYR A 1 281 ? -21.805 -1.561 9.333 1.00 89.69 281 TYR A C 1
ATOM 2389 O O . TYR A 1 281 ? -22.252 -2.673 9.075 1.00 89.69 281 TYR A O 1
ATOM 2397 N N . ASN A 1 282 ? -20.972 -0.929 8.500 1.00 89.00 282 ASN A N 1
ATOM 2398 C CA . ASN A 1 282 ? -20.581 -1.513 7.216 1.00 89.00 282 ASN A CA 1
ATOM 2399 C C . ASN A 1 282 ? -19.875 -2.866 7.357 1.00 89.00 282 ASN A C 1
ATOM 2401 O O . ASN A 1 282 ? -20.035 -3.716 6.485 1.00 89.00 282 ASN A O 1
ATOM 2405 N N . ILE A 1 283 ? -19.095 -3.076 8.420 1.00 88.44 283 ILE A N 1
ATOM 2406 C CA . ILE A 1 283 ? -18.469 -4.375 8.688 1.00 88.44 283 ILE A CA 1
ATOM 2407 C C . ILE A 1 283 ? -19.510 -5.383 9.181 1.00 88.44 283 ILE A C 1
ATOM 2409 O O . ILE A 1 283 ? -19.512 -6.517 8.720 1.00 88.44 283 ILE A O 1
ATOM 2413 N N . ILE A 1 284 ? -20.388 -4.988 10.104 1.00 87.56 284 ILE A N 1
ATOM 2414 C CA . ILE A 1 284 ? -21.353 -5.894 10.742 1.00 87.56 284 ILE A CA 1
ATOM 2415 C C . ILE A 1 284 ? -22.463 -6.330 9.777 1.00 87.56 284 ILE A C 1
ATOM 2417 O O . ILE A 1 284 ? -22.856 -7.494 9.800 1.00 87.56 284 ILE A O 1
ATOM 2421 N N . GLU A 1 285 ? -22.985 -5.408 8.967 1.00 78.94 285 GLU A N 1
ATOM 2422 C CA . GLU A 1 285 ? -24.151 -5.642 8.106 1.00 78.94 285 GLU A CA 1
ATOM 2423 C C . GLU A 1 285 ? -23.778 -6.268 6.757 1.00 78.94 285 GLU A C 1
ATOM 2425 O O . GLU A 1 285 ? -24.551 -7.052 6.213 1.00 78.94 285 GLU A O 1
ATOM 2430 N N . ASN A 1 286 ? -22.590 -5.961 6.218 1.00 68.75 286 ASN A N 1
ATOM 2431 C CA . ASN A 1 286 ? -22.210 -6.367 4.859 1.00 68.75 286 ASN A CA 1
ATOM 2432 C C . ASN A 1 286 ? -21.177 -7.511 4.788 1.00 68.75 286 ASN A C 1
ATOM 2434 O O . ASN A 1 286 ? -20.710 -7.818 3.681 1.00 68.75 286 ASN A O 1
ATOM 2438 N N . LYS A 1 287 ? -20.769 -8.131 5.910 1.00 59.62 287 LYS A N 1
ATOM 2439 C CA . LYS A 1 287 ? -19.738 -9.194 5.922 1.00 59.62 287 LYS A CA 1
ATOM 2440 C C . LYS A 1 287 ? -20.113 -10.431 6.717 1.00 59.62 287 LYS A C 1
ATOM 2442 O O . LYS A 1 287 ? -19.894 -11.517 6.115 1.00 59.62 287 LYS A O 1
#

Foldseek 3Di:
DDPPDDDDDVVVVVVVVVPCPDDPVVVVVVVVVCVVPPCVNVDDDDPVVVVVVVVVVVVVVVVPPDDDPPDPPDPDDDDPDPDPVVVLLVVLVVLLVVCDPVCLVVSLVVLLVSCVVDVDPVSVVSLLVSLLQDPDPPLSSVVSLVSHDPVSSLVVVVVVVVVCVVVVLLADDPVLFVDPLPDPPPCVVVVVVSVSNLSSSLSVLVVCVVRVVVCVVVVLCVLVVVLVVLLPDPSGDQCSNVSSLVSNLSNCVSHPDVVSLVVLVPDPLVSHDPSSNVSSCCSNVVD

Sequence (287 aa):
MDDKVIKIHLSIFLNRYNNNINIPENIINKAEHLRKTCNCFNSLYDPKMIWEKKLFYRKEKSGMNGLNTNNKGKVHIIIPDFSDISTTKRTLVGYLNKLSVKNKDIIYEKIKEIINNNMNEEVFLIIWSYIKVSTNDNNLYIRLLDYFDTEFLNIIIDKLWKIYINNREWEPPKYIYENNLLLQNNEYELYCDYIKWKKGIHNINIIWIKYKKDEISLLLNNIFDYMIECINNPNIHKYIVDIFMEQILKILNNHKDVSIINKIKLLDIKKFDSSTKFLIYNIIENK

Solvent-accessible surface area (backbone atoms only — not comparable to full-atom values): 17502 Å² total; per-residue (Å²): 133,84,91,82,71,90,78,80,59,69,64,62,55,51,55,54,55,77,68,55,86,77,74,58,64,73,57,52,53,48,50,52,48,46,46,75,72,37,62,84,74,68,53,78,90,52,74,67,61,56,53,51,50,56,51,50,60,54,53,54,67,71,69,58,89,79,66,95,70,90,76,71,89,64,84,78,82,83,73,90,69,79,48,69,68,52,49,51,52,52,51,50,54,54,45,60,76,64,59,40,90,91,49,34,71,68,45,46,56,57,50,43,52,50,39,70,77,48,78,45,70,66,60,49,51,55,52,48,53,50,37,38,66,46,86,62,92,78,49,68,59,61,60,57,60,74,61,51,59,69,69,63,46,49,57,52,50,52,52,50,47,52,49,37,62,77,69,43,64,88,53,79,59,70,69,63,64,76,42,70,69,86,52,90,74,87,42,63,68,60,37,50,50,48,55,46,50,56,44,14,52,54,48,50,51,55,49,42,57,71,77,36,55,92,52,43,65,57,54,52,47,55,50,50,56,51,41,53,56,48,73,74,34,91,82,52,57,72,68,57,51,42,55,49,50,51,52,50,46,58,46,45,74,79,48,85,52,69,68,60,54,53,58,59,71,69,51,74,65,85,83,52,56,74,68,48,45,51,51,50,49,53,48,70,76,73,107